Protein AF-A0A6J0X1Y3-F1 (afdb_monomer_lite)

Sequence (241 aa):
MKDQNKKVANLKHNQQLEKKKNAQLLEEVRRREDSMTDNSQHLQIEELMNALEKTRQELDATKARLAATQQSLAEKEAHLANLRIERRKQLEEILEMKQEALLAAISEKDANIALLELSASKKKKTQEEVMALKREKDRLVHQLKQQVYRPKKQPLTSNMPCTCDASYSPDITAKYHGSSYDAYMIQRSQTQNRMKLLADSYEEDHRHHHHHHHHHRSPGRSQHSNHRPSPDQDDEEGIWA

Secondary structure (DSSP, 8-state):
-HHHHHHHHHHHHHHHHHHHHHHHHHHHHHHHHHHHHHHHHHHHHHHHHHHHHHHHHHHHHHHHHHHHHHHHHHHHHHHHHHHHHHHHHHHHHHHHHHHHHHHHHHHHHHHHHHHHHHHSTT-HHHHHHHHHHHHHHHHHHHHHHHHHT--S----S-----TTSSS--SS----S---HHHHHHHHHHHHHHHHHHHHHHHHHHTTSSS-------------------------------

pLDDT: mean 76.81, std 22.81, range [30.72, 98.62]

Radius of gyration: 50.21 Å; chains: 1; bounding box: 99×71×154 Å

Foldseek 3Di:
DVVVVVVVVVVVVVVVVVVVVVVVVVVVVVVVVVVVVVVVVVVVVVVVVVVVVVVVVVVVVVVVVVVVVVVVVVVVVVVVVVVVVVVVVVVVVVLVVVLVVLVVLLVVLVVVLVCLCVPPPPDPVSVVVSVVSVVVSVVSVVVSCCSVPVPPPDPPPPPPPPVPDDDDDDDDPDDDDDDPVNVVVVVVVVVVVVVVVVVVVVVVVVVPPPDDDDDDDDDDDDDDDDDDDDDDDDDDDDDDD

Structure (mmCIF, N/CA/C/O backbone):
data_AF-A0A6J0X1Y3-F1
#
_entry.id   AF-A0A6J0X1Y3-F1
#
loop_
_atom_site.group_PDB
_atom_site.id
_atom_site.type_symbol
_atom_site.label_atom_id
_atom_site.label_alt_id
_atom_site.label_comp_id
_atom_site.label_asym_id
_atom_site.label_entity_id
_atom_site.label_seq_id
_atom_site.pdbx_PDB_ins_code
_atom_site.Cartn_x
_atom_site.Cartn_y
_atom_site.Cartn_z
_atom_site.occupancy
_atom_site.B_iso_or_equiv
_atom_site.auth_seq_id
_atom_site.auth_comp_id
_atom_site.auth_asym_id
_atom_site.auth_atom_id
_atom_site.pdbx_PDB_model_num
ATOM 1 N N . MET A 1 1 ? 62.840 12.692 -97.449 1.00 60.88 1 MET A N 1
ATOM 2 C CA . MET A 1 1 ? 61.435 12.220 -97.350 1.00 60.88 1 MET A CA 1
ATOM 3 C C . MET A 1 1 ? 61.265 10.967 -96.480 1.00 60.88 1 MET A C 1
ATOM 5 O O . MET A 1 1 ? 60.489 11.024 -95.536 1.00 60.88 1 MET A O 1
ATOM 9 N N . LYS A 1 2 ? 61.982 9.851 -96.719 1.00 63.38 2 LYS A N 1
ATOM 10 C CA . LYS A 1 2 ? 61.804 8.598 -95.940 1.00 63.38 2 LYS A CA 1
ATOM 11 C C . LYS A 1 2 ? 62.175 8.711 -94.445 1.00 63.38 2 LYS A C 1
ATOM 13 O O . LYS A 1 2 ? 61.446 8.177 -93.612 1.00 63.38 2 LYS A O 1
ATOM 18 N N . ASP A 1 3 ? 63.220 9.461 -94.092 1.00 67.69 3 ASP A N 1
ATOM 19 C CA . ASP A 1 3 ? 63.641 9.624 -92.683 1.00 67.69 3 ASP A CA 1
ATOM 20 C C . ASP A 1 3 ? 62.715 10.540 -91.871 1.00 67.69 3 ASP A C 1
ATOM 22 O O . ASP A 1 3 ? 62.485 10.325 -90.681 1.00 67.69 3 ASP A O 1
ATOM 26 N N . GLN A 1 4 ? 62.095 11.516 -92.534 1.00 71.94 4 GLN A N 1
ATOM 27 C CA . GLN A 1 4 ? 61.120 12.416 -91.923 1.00 71.94 4 GLN A CA 1
ATOM 28 C C . GLN A 1 4 ? 59.826 11.668 -91.557 1.00 71.94 4 GLN A C 1
ATOM 30 O O . GLN A 1 4 ? 59.287 11.871 -90.471 1.00 71.94 4 GLN A O 1
ATOM 35 N N . ASN A 1 5 ? 59.396 10.711 -92.390 1.00 74.69 5 ASN A N 1
ATOM 36 C CA . ASN A 1 5 ? 58.247 9.847 -92.097 1.00 74.69 5 ASN A CA 1
ATOM 37 C C . ASN A 1 5 ? 58.489 8.912 -90.902 1.00 74.69 5 ASN A C 1
ATOM 39 O O . ASN A 1 5 ? 57.591 8.741 -90.079 1.00 74.69 5 ASN A O 1
ATOM 43 N N . LYS A 1 6 ? 59.700 8.353 -90.753 1.00 80.94 6 LYS A N 1
ATOM 44 C CA . LYS A 1 6 ? 60.062 7.547 -89.571 1.00 80.94 6 LYS A CA 1
ATOM 45 C C . LYS A 1 6 ? 60.051 8.383 -88.288 1.00 80.94 6 LYS A C 1
ATOM 47 O O . LYS A 1 6 ? 59.537 7.931 -87.267 1.00 80.94 6 LYS A O 1
ATOM 52 N N . LYS A 1 7 ? 60.548 9.624 -88.344 1.00 81.62 7 LYS A N 1
ATOM 53 C CA . LYS A 1 7 ? 60.530 10.555 -87.202 1.00 81.62 7 LYS A CA 1
ATOM 54 C C . LYS A 1 7 ? 59.101 10.925 -86.788 1.00 81.62 7 LYS A C 1
ATOM 56 O O . LYS A 1 7 ? 58.788 10.903 -85.602 1.00 81.62 7 LYS A O 1
ATOM 61 N N . VAL A 1 8 ? 58.217 11.187 -87.752 1.00 82.31 8 VAL A N 1
ATOM 62 C CA . VAL A 1 8 ? 56.789 11.452 -87.495 1.00 82.31 8 VAL A CA 1
ATOM 63 C C . VAL A 1 8 ? 56.077 10.217 -86.927 1.00 82.31 8 VAL A C 1
ATOM 65 O O . VAL A 1 8 ? 55.276 10.352 -86.004 1.00 82.31 8 VAL A O 1
ATOM 68 N N . ALA A 1 9 ? 56.384 9.014 -87.422 1.00 83.19 9 ALA A N 1
ATOM 69 C CA . ALA A 1 9 ? 55.822 7.768 -86.897 1.00 83.19 9 ALA A CA 1
ATOM 70 C C . ALA A 1 9 ? 56.249 7.503 -85.441 1.00 83.19 9 ALA A C 1
ATOM 72 O O . ALA A 1 9 ? 55.398 7.217 -84.600 1.00 83.19 9 ALA A O 1
ATOM 73 N N . ASN A 1 10 ? 57.533 7.690 -85.119 1.00 84.25 10 ASN A N 1
ATOM 74 C CA . ASN A 1 10 ? 58.043 7.556 -83.751 1.00 84.25 10 ASN A CA 1
ATOM 75 C C . ASN A 1 10 ? 57.436 8.596 -82.798 1.00 84.25 10 ASN A C 1
ATOM 77 O O . ASN A 1 10 ? 57.080 8.256 -81.674 1.00 84.25 10 ASN A O 1
ATOM 81 N N . LEU A 1 11 ? 57.247 9.842 -83.247 1.00 87.62 11 LEU A N 1
ATOM 82 C CA . LEU A 1 11 ? 56.571 10.875 -82.455 1.00 87.62 11 LEU A CA 1
ATOM 83 C C . LEU A 1 11 ? 55.104 10.523 -82.177 1.00 87.62 11 LEU A C 1
ATOM 85 O O . LEU A 1 11 ? 54.649 10.678 -81.046 1.00 87.62 11 LEU A O 1
ATOM 89 N N . LYS A 1 12 ? 54.373 10.002 -83.171 1.00 88.00 12 LYS A N 1
ATOM 90 C CA . LYS A 1 12 ? 52.988 9.532 -82.988 1.00 88.00 12 LYS A CA 1
ATOM 91 C C . LYS A 1 12 ? 52.906 8.345 -82.029 1.00 88.00 12 LYS A C 1
ATOM 93 O O . LYS A 1 12 ? 52.016 8.317 -81.184 1.00 88.00 12 LYS A O 1
ATOM 98 N N . HIS A 1 13 ? 53.830 7.391 -82.135 1.00 87.62 13 HIS A N 1
ATOM 99 C CA . HIS A 1 13 ? 53.904 6.256 -81.218 1.00 87.62 13 HIS A CA 1
ATOM 100 C C . HIS A 1 13 ? 54.205 6.712 -79.785 1.00 87.62 13 HIS A C 1
ATOM 102 O O . HIS A 1 13 ? 53.499 6.323 -78.860 1.00 87.62 13 HIS A O 1
ATOM 108 N N . ASN A 1 14 ? 55.170 7.618 -79.604 1.00 89.94 14 ASN A N 1
ATOM 109 C CA . ASN A 1 14 ? 55.488 8.177 -78.292 1.00 89.94 14 ASN A CA 1
ATOM 110 C C . ASN A 1 14 ? 54.305 8.966 -77.703 1.00 89.94 14 ASN A C 1
ATOM 112 O O . ASN A 1 14 ? 53.957 8.786 -76.543 1.00 89.94 14 ASN A O 1
ATOM 116 N N . GLN A 1 15 ? 53.603 9.763 -78.517 1.00 91.06 15 GLN A N 1
ATOM 117 C CA . GLN A 1 15 ? 52.367 10.434 -78.094 1.00 91.06 15 GLN A CA 1
ATOM 118 C C . GLN A 1 15 ? 51.265 9.445 -77.696 1.00 91.06 15 GLN A C 1
ATOM 120 O O . GLN A 1 15 ? 50.520 9.713 -76.759 1.00 91.06 15 GLN A O 1
ATOM 125 N N . GLN A 1 16 ? 51.132 8.310 -78.387 1.00 89.75 16 GLN A N 1
ATOM 126 C CA . GLN A 1 16 ? 50.182 7.265 -77.995 1.00 89.75 16 GLN A CA 1
ATOM 127 C C . GLN A 1 16 ? 50.577 6.592 -76.677 1.00 89.75 16 GLN A C 1
ATOM 129 O O . GLN A 1 16 ? 49.696 6.315 -75.866 1.00 89.75 16 GLN A O 1
ATOM 134 N N . LEU A 1 17 ? 51.869 6.349 -76.446 1.00 91.31 17 LEU A N 1
ATOM 135 C CA . LEU A 1 17 ? 52.365 5.800 -75.182 1.00 91.31 17 LEU A CA 1
ATOM 136 C C . LEU A 1 17 ? 52.119 6.765 -74.018 1.00 91.31 17 LEU A C 1
ATOM 138 O O . LEU A 1 17 ? 51.591 6.347 -72.993 1.00 91.31 17 LEU A O 1
ATOM 142 N N . GLU A 1 18 ? 52.408 8.053 -74.197 1.00 90.88 18 GLU A N 1
ATOM 143 C CA . GLU A 1 18 ? 52.141 9.074 -73.176 1.00 90.88 18 GLU A CA 1
ATOM 144 C C . GLU A 1 18 ? 50.639 9.250 -72.915 1.00 90.88 18 GLU A C 1
ATOM 146 O O . GLU A 1 18 ? 50.212 9.324 -71.765 1.00 90.88 18 GLU A O 1
ATOM 151 N N . LYS A 1 19 ? 49.796 9.196 -73.955 1.00 92.94 19 LYS A N 1
ATOM 152 C CA . LYS A 1 19 ? 48.333 9.169 -73.781 1.00 92.94 19 LYS A CA 1
ATOM 153 C C . LYS A 1 19 ? 47.863 7.950 -72.986 1.00 92.94 19 LYS A C 1
ATOM 155 O O . LYS A 1 19 ? 46.989 8.095 -72.138 1.00 92.94 19 LYS A O 1
ATOM 160 N N . LYS A 1 20 ? 48.438 6.767 -73.228 1.00 93.44 20 LYS A N 1
ATOM 161 C CA . LYS A 1 20 ? 48.115 5.548 -72.467 1.00 93.44 20 LYS A CA 1
ATOM 162 C C . LYS A 1 20 ? 48.546 5.653 -71.005 1.00 93.44 20 LYS A C 1
ATOM 164 O O . LYS A 1 20 ? 47.760 5.290 -70.141 1.00 93.44 20 LYS A O 1
ATOM 169 N N . LYS A 1 21 ? 49.741 6.182 -70.724 1.00 93.69 21 LYS A N 1
ATOM 170 C CA . LYS A 1 21 ? 50.209 6.414 -69.347 1.00 93.69 21 LYS A CA 1
ATOM 171 C C . LYS A 1 21 ? 49.320 7.412 -68.605 1.00 93.69 21 LYS A C 1
ATOM 173 O O . LYS A 1 21 ? 48.929 7.146 -67.476 1.00 93.69 21 LYS A O 1
ATOM 178 N N . ASN A 1 22 ? 48.942 8.515 -69.254 1.00 91.00 22 ASN A N 1
ATOM 179 C CA . ASN A 1 22 ? 48.027 9.495 -68.663 1.00 91.00 22 ASN A CA 1
ATOM 180 C C . ASN A 1 22 ? 46.630 8.907 -68.414 1.00 91.00 22 ASN A C 1
ATOM 182 O O . ASN A 1 22 ? 46.039 9.174 -67.374 1.00 91.00 22 ASN A O 1
ATOM 186 N N . ALA A 1 23 ? 46.121 8.073 -69.327 1.00 92.88 23 ALA A N 1
ATOM 187 C CA . ALA A 1 23 ? 44.859 7.365 -69.121 1.00 92.88 23 ALA A CA 1
ATOM 188 C C . ALA A 1 23 ? 44.938 6.376 -67.944 1.00 92.88 23 ALA A C 1
ATOM 190 O O . ALA A 1 23 ? 44.030 6.337 -67.122 1.00 92.88 23 ALA A O 1
ATOM 191 N N . GLN A 1 24 ? 46.039 5.626 -67.824 1.00 91.75 24 GLN A N 1
AT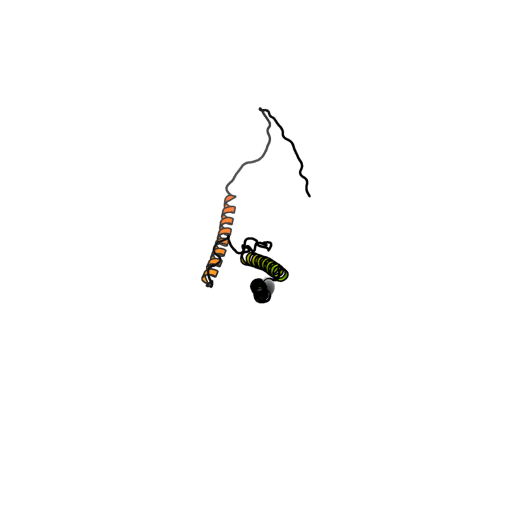OM 192 C CA . GLN A 1 24 ? 46.272 4.718 -66.695 1.00 91.75 24 GLN A CA 1
ATOM 193 C C . GLN A 1 24 ? 46.355 5.464 -65.362 1.00 91.75 24 GLN A C 1
ATOM 195 O O . GLN A 1 24 ? 45.776 5.011 -64.382 1.00 91.75 24 GLN A O 1
ATOM 200 N N . LEU A 1 25 ? 47.026 6.618 -65.321 1.00 93.00 25 LEU A N 1
ATOM 201 C CA . LEU A 1 25 ? 47.109 7.433 -64.111 1.00 93.00 25 LEU A CA 1
ATOM 202 C C . LEU A 1 25 ? 45.731 7.958 -63.682 1.00 93.00 25 LEU A C 1
ATOM 204 O O . LEU A 1 25 ? 45.424 7.941 -62.495 1.00 93.00 25 LEU A O 1
ATOM 208 N N . LEU A 1 26 ? 44.896 8.388 -64.634 1.00 90.94 26 LEU A N 1
ATOM 209 C CA . LEU A 1 26 ? 43.530 8.838 -64.352 1.00 90.94 26 LEU A CA 1
ATOM 210 C C . LEU A 1 26 ? 42.667 7.699 -63.783 1.00 90.94 26 LEU A C 1
ATOM 212 O O . LEU A 1 26 ? 41.953 7.903 -62.805 1.00 90.94 26 LEU A O 1
ATOM 216 N N . GLU A 1 27 ? 42.770 6.497 -64.358 1.00 91.94 27 GLU A N 1
ATOM 217 C CA . GLU A 1 27 ? 42.070 5.301 -63.872 1.00 91.94 27 GLU A CA 1
ATOM 218 C C . GLU A 1 27 ? 42.543 4.909 -62.458 1.00 91.94 27 GLU A C 1
ATOM 220 O O . GLU A 1 27 ? 41.736 4.574 -61.595 1.00 91.94 27 GLU A O 1
ATOM 225 N N . GLU A 1 28 ? 43.850 5.005 -62.188 1.00 91.81 28 GLU A N 1
ATOM 226 C CA . GLU A 1 28 ? 44.445 4.732 -60.874 1.00 91.81 28 GLU A CA 1
ATOM 227 C C . GLU A 1 28 ? 43.973 5.740 -59.812 1.00 91.81 28 GLU A C 1
ATOM 229 O O . GLU A 1 28 ? 43.675 5.343 -58.684 1.00 91.81 28 GLU A O 1
ATOM 234 N N . VAL A 1 29 ? 43.879 7.030 -60.162 1.00 91.06 29 VAL A N 1
ATOM 235 C CA . VAL A 1 29 ? 43.332 8.078 -59.283 1.00 91.06 29 VAL A CA 1
ATOM 236 C C . VAL A 1 29 ? 41.861 7.805 -58.990 1.00 91.06 29 VAL A C 1
ATOM 238 O O . VAL A 1 29 ? 41.494 7.752 -57.818 1.00 91.06 29 VAL A O 1
ATOM 241 N N . ARG A 1 30 ? 41.051 7.520 -60.017 1.00 90.69 30 ARG A N 1
ATOM 242 C CA . ARG A 1 30 ? 39.625 7.217 -59.837 1.00 90.69 30 ARG A CA 1
ATOM 243 C C . ARG A 1 30 ? 39.413 5.988 -58.955 1.00 90.69 30 ARG A C 1
ATOM 245 O O . ARG A 1 30 ? 38.621 6.025 -58.025 1.00 90.69 30 ARG A O 1
ATOM 252 N N . ARG A 1 31 ? 40.194 4.924 -59.170 1.00 91.31 31 ARG A N 1
ATOM 253 C CA . ARG A 1 31 ? 40.140 3.709 -58.343 1.00 91.31 31 ARG A CA 1
ATOM 254 C C . ARG A 1 31 ? 40.500 3.983 -56.880 1.00 91.31 31 ARG A C 1
ATOM 256 O O . ARG A 1 31 ? 39.917 3.380 -55.982 1.00 91.31 31 ARG A O 1
ATOM 263 N N . ARG A 1 32 ? 41.472 4.866 -56.625 1.00 89.38 32 ARG A N 1
ATOM 264 C CA . ARG A 1 32 ? 41.833 5.280 -55.259 1.00 89.38 32 ARG A CA 1
ATOM 265 C C . ARG A 1 32 ? 40.730 6.114 -54.617 1.00 89.38 32 ARG A C 1
ATOM 267 O O . ARG A 1 32 ? 40.430 5.884 -53.453 1.00 89.38 32 ARG A O 1
ATOM 274 N N . GLU A 1 33 ? 40.129 7.042 -55.355 1.00 88.12 33 GLU A N 1
ATOM 275 C CA . GLU A 1 33 ? 38.993 7.843 -54.883 1.00 88.12 33 GLU A CA 1
ATOM 276 C C . GLU A 1 33 ? 37.778 6.961 -54.554 1.00 88.12 33 GLU A C 1
ATOM 278 O O . GLU A 1 33 ? 37.206 7.095 -53.469 1.00 88.12 33 GLU A O 1
ATOM 283 N N . ASP A 1 34 ? 37.452 5.998 -55.421 1.00 87.94 34 ASP A N 1
ATOM 284 C CA . ASP A 1 34 ? 36.381 5.019 -55.203 1.00 87.94 34 ASP A CA 1
ATOM 285 C C . ASP A 1 34 ? 36.657 4.178 -53.939 1.00 87.94 34 ASP A C 1
ATOM 287 O O . ASP A 1 34 ? 35.798 4.063 -53.067 1.00 87.94 34 ASP A O 1
ATOM 291 N N . SER A 1 35 ? 37.885 3.670 -53.771 1.00 88.50 35 SER A N 1
ATOM 292 C CA . SER A 1 35 ? 38.284 2.892 -52.586 1.00 88.50 35 SER A CA 1
ATOM 293 C C . SER A 1 35 ? 38.271 3.708 -51.289 1.00 88.50 35 SER A C 1
ATOM 295 O O . SER A 1 35 ? 37.915 3.177 -50.238 1.00 88.50 35 SER A O 1
ATOM 297 N N . MET A 1 36 ? 38.666 4.982 -51.336 1.00 84.19 36 MET A N 1
ATOM 298 C CA . MET A 1 36 ? 38.629 5.875 -50.173 1.00 84.19 36 MET A CA 1
ATOM 299 C C . MET A 1 36 ? 37.192 6.209 -49.767 1.00 84.19 36 MET A C 1
ATOM 301 O O . MET A 1 36 ? 36.888 6.283 -48.575 1.00 84.19 36 MET A O 1
ATOM 305 N N . T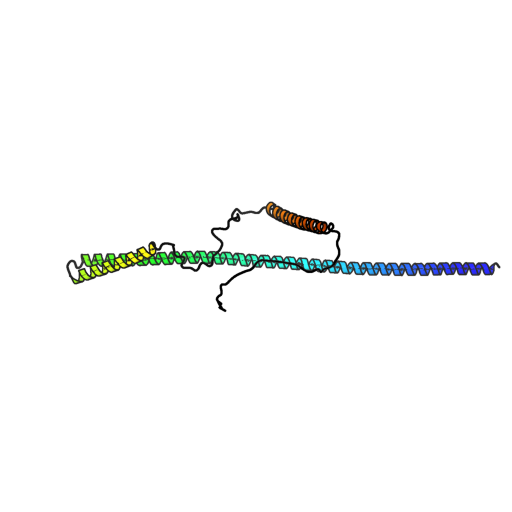HR A 1 37 ? 36.307 6.383 -50.749 1.00 88.50 37 THR A N 1
ATOM 306 C CA . THR A 1 37 ? 34.883 6.644 -50.518 1.00 88.50 37 THR A CA 1
ATOM 307 C C . THR A 1 37 ? 34.195 5.419 -49.916 1.00 88.50 37 THR A C 1
ATOM 309 O O . THR A 1 37 ? 33.483 5.561 -48.925 1.00 88.50 37 THR A O 1
ATOM 312 N N . ASP A 1 38 ? 34.468 4.224 -50.444 1.00 91.44 38 ASP A N 1
ATOM 313 C CA . ASP A 1 38 ? 33.937 2.953 -49.934 1.00 91.44 38 ASP A CA 1
ATOM 314 C C . ASP A 1 38 ? 34.401 2.680 -48.490 1.00 91.44 38 ASP A C 1
ATOM 316 O O . ASP A 1 38 ? 33.595 2.376 -47.612 1.00 91.44 38 ASP A O 1
ATOM 320 N N . ASN A 1 39 ? 35.685 2.918 -48.190 1.00 91.94 39 ASN A N 1
ATOM 321 C CA . ASN A 1 39 ? 36.216 2.784 -46.830 1.00 91.94 39 ASN A CA 1
ATOM 322 C C . ASN A 1 39 ? 35.575 3.782 -45.840 1.00 91.94 39 ASN A C 1
ATOM 324 O O . ASN A 1 39 ? 35.283 3.428 -44.701 1.00 91.94 39 ASN A O 1
ATOM 328 N N . SER A 1 40 ? 35.316 5.022 -46.274 1.00 93.50 40 SER A N 1
ATOM 329 C CA . SER A 1 40 ? 34.612 6.031 -45.464 1.00 93.50 40 SER A CA 1
ATOM 330 C C . SER A 1 40 ? 33.156 5.634 -45.187 1.00 93.50 40 SER A C 1
ATOM 332 O O . SER A 1 40 ? 32.682 5.737 -44.055 1.00 93.50 40 SER A O 1
ATOM 334 N N . GLN A 1 41 ? 32.455 5.118 -46.201 1.00 94.12 41 GLN A N 1
ATOM 335 C CA . GLN A 1 41 ? 31.088 4.610 -46.052 1.00 94.12 41 GLN A CA 1
ATOM 336 C C . GLN A 1 41 ? 31.034 3.405 -45.109 1.00 94.12 41 GLN A C 1
ATOM 338 O O . GLN A 1 41 ? 30.138 3.329 -44.269 1.00 94.12 41 GLN A O 1
ATOM 343 N N . HIS A 1 42 ? 32.006 2.495 -45.203 1.00 94.81 42 HIS A N 1
ATOM 344 C CA . HIS A 1 42 ? 32.097 1.340 -44.316 1.00 94.81 42 HIS A CA 1
ATOM 345 C C . HIS A 1 42 ? 32.239 1.757 -42.846 1.00 94.81 42 HIS A C 1
ATOM 347 O O . HIS A 1 42 ? 31.470 1.291 -42.005 1.00 94.81 42 HIS A O 1
ATOM 353 N N . LEU A 1 43 ? 33.142 2.702 -42.556 1.00 95.81 43 LEU A N 1
ATOM 354 C CA . LEU A 1 43 ? 33.317 3.260 -41.210 1.00 95.81 43 LEU A CA 1
ATOM 355 C C . LEU A 1 43 ? 32.034 3.928 -40.696 1.00 95.81 43 LEU A C 1
ATOM 357 O O . LEU A 1 43 ? 31.632 3.700 -39.558 1.00 95.81 43 LEU A O 1
ATOM 361 N N . GLN A 1 44 ? 31.348 4.703 -41.541 1.00 96.31 44 GLN A N 1
ATOM 362 C CA . GLN A 1 44 ? 30.100 5.365 -41.156 1.00 96.31 44 GLN A CA 1
ATOM 363 C C . GLN A 1 44 ? 28.980 4.361 -40.830 1.00 96.31 44 GLN A C 1
ATOM 365 O O . GLN A 1 44 ? 28.215 4.563 -39.884 1.00 96.31 44 GLN A O 1
ATOM 370 N N . ILE A 1 45 ? 28.882 3.262 -41.584 1.00 96.31 45 ILE A N 1
ATOM 371 C CA . ILE A 1 45 ? 27.928 2.178 -41.307 1.00 96.31 45 ILE A CA 1
ATOM 372 C C . ILE A 1 45 ? 28.275 1.483 -39.987 1.00 96.31 45 ILE A C 1
ATOM 374 O O . ILE A 1 45 ? 27.379 1.236 -39.179 1.00 96.31 45 ILE A O 1
ATOM 378 N N . GLU A 1 46 ? 29.554 1.199 -39.740 1.00 96.69 46 GLU A N 1
ATOM 379 C CA . GLU A 1 46 ? 30.012 0.568 -38.500 1.00 96.69 46 GLU A CA 1
ATOM 380 C C . GLU A 1 46 ? 29.707 1.439 -37.269 1.00 96.69 46 GLU A C 1
ATOM 382 O O . GLU A 1 46 ? 29.186 0.946 -36.265 1.00 96.69 46 GLU A O 1
ATOM 387 N N . GLU A 1 47 ? 29.943 2.751 -37.349 1.00 97.06 47 GLU A N 1
ATOM 388 C CA . GLU A 1 47 ? 29.581 3.703 -36.292 1.00 97.06 47 GLU A CA 1
ATOM 389 C C . GLU A 1 47 ? 28.072 3.720 -36.018 1.00 97.06 47 GLU A C 1
ATOM 391 O O . GLU A 1 47 ? 27.655 3.674 -34.855 1.00 97.06 47 GLU A O 1
ATOM 396 N N . LEU A 1 48 ? 27.244 3.732 -37.069 1.00 97.75 48 LEU A N 1
ATOM 397 C CA . LEU A 1 48 ? 25.785 3.685 -36.939 1.00 97.75 48 LEU A CA 1
ATOM 398 C C . LEU A 1 48 ? 25.303 2.363 -36.333 1.00 97.75 48 LEU A C 1
ATOM 400 O O . LEU A 1 48 ? 24.426 2.375 -35.466 1.00 97.75 48 LEU A O 1
ATOM 404 N N . MET A 1 49 ? 25.885 1.232 -36.736 1.00 97.56 49 MET A N 1
ATOM 405 C CA . MET A 1 49 ? 25.588 -0.075 -36.144 1.00 97.56 49 MET A CA 1
ATOM 406 C C . MET A 1 49 ? 25.946 -0.105 -34.654 1.00 97.56 49 MET A C 1
ATOM 408 O O . MET A 1 49 ? 25.141 -0.551 -33.835 1.00 97.56 49 MET A O 1
ATOM 412 N N . ASN A 1 50 ? 27.110 0.431 -34.286 1.00 98.00 50 ASN A N 1
ATOM 413 C CA . ASN A 1 50 ? 27.545 0.530 -32.894 1.00 98.00 50 ASN A CA 1
ATOM 414 C C . ASN A 1 50 ? 26.640 1.453 -32.064 1.00 98.00 50 ASN A C 1
ATOM 416 O O . ASN A 1 50 ? 26.326 1.140 -30.914 1.00 98.00 50 ASN A O 1
ATOM 420 N N . ALA A 1 51 ? 26.205 2.584 -32.625 1.00 98.06 51 ALA A N 1
ATOM 421 C CA . ALA A 1 51 ? 25.257 3.483 -31.970 1.00 98.06 51 ALA A CA 1
ATOM 422 C C . ALA A 1 51 ? 23.897 2.801 -31.748 1.00 98.06 51 ALA A C 1
ATOM 424 O O . ALA A 1 51 ? 23.353 2.867 -30.646 1.00 98.06 51 ALA A O 1
ATOM 425 N N . LEU A 1 52 ? 23.388 2.085 -32.755 1.00 98.19 52 LEU A N 1
ATOM 426 C CA . LEU A 1 52 ? 22.136 1.336 -32.662 1.00 98.19 52 LEU A CA 1
ATOM 427 C C . LEU A 1 52 ? 22.197 0.250 -31.579 1.00 98.19 52 LEU A C 1
ATOM 429 O O . LEU A 1 52 ? 21.264 0.121 -30.783 1.00 98.19 52 LEU A O 1
ATOM 433 N N . GLU A 1 53 ? 23.295 -0.505 -31.518 1.00 98.38 53 GLU A N 1
ATOM 434 C CA . GLU A 1 53 ? 23.480 -1.548 -30.506 1.00 98.38 53 GLU A CA 1
ATOM 435 C C . GLU A 1 53 ? 23.560 -0.953 -29.091 1.00 98.38 53 GLU A C 1
ATOM 437 O O . GLU A 1 53 ? 22.927 -1.467 -28.167 1.00 98.38 53 GLU A O 1
ATOM 442 N N . LYS A 1 54 ? 24.233 0.192 -28.918 1.00 98.25 54 LYS A N 1
ATOM 443 C CA . LYS A 1 54 ? 24.231 0.929 -27.641 1.00 98.25 54 LYS A CA 1
ATOM 444 C C . LYS A 1 54 ? 22.824 1.366 -27.236 1.00 98.25 54 LYS A C 1
ATOM 446 O O . LYS A 1 54 ? 22.407 1.103 -26.110 1.00 98.25 54 LYS A O 1
ATOM 451 N N . THR A 1 55 ? 22.057 1.962 -28.150 1.00 98.25 55 THR A N 1
ATOM 452 C CA . THR A 1 55 ? 20.667 2.363 -27.874 1.00 98.25 55 THR A CA 1
ATOM 453 C C . THR A 1 55 ? 19.791 1.164 -27.509 1.00 98.25 55 THR A C 1
ATOM 455 O O . THR A 1 55 ? 18.948 1.259 -26.615 1.00 98.25 55 THR A O 1
ATOM 458 N N . ARG A 1 56 ? 19.997 0.009 -28.150 1.00 98.44 56 ARG A N 1
ATOM 459 C CA . ARG A 1 56 ? 19.292 -1.230 -27.804 1.00 98.44 56 ARG A CA 1
ATOM 460 C C . ARG A 1 56 ? 19.610 -1.685 -26.377 1.00 98.44 56 ARG A C 1
ATOM 462 O O . ARG A 1 56 ? 18.688 -2.002 -25.627 1.00 98.44 56 ARG A O 1
ATOM 469 N N . GLN A 1 57 ? 20.882 -1.676 -25.984 1.00 98.62 57 GLN A N 1
ATOM 470 C CA . GLN A 1 57 ? 21.304 -2.047 -24.629 1.00 98.62 57 GLN A CA 1
ATOM 471 C C . GLN A 1 57 ? 20.754 -1.083 -23.571 1.00 98.62 57 GLN A C 1
ATOM 473 O O . GLN A 1 57 ? 20.272 -1.516 -22.524 1.00 98.62 57 GLN A O 1
ATOM 478 N N . GLU A 1 58 ? 20.756 0.221 -23.849 1.00 98.38 58 GLU A N 1
ATOM 479 C CA . GLU A 1 58 ? 20.144 1.229 -22.976 1.00 98.38 58 GLU A CA 1
ATOM 480 C C . GLU A 1 58 ? 18.630 1.023 -22.839 1.00 98.38 58 GLU A C 1
ATOM 482 O O . GLU A 1 58 ? 18.080 1.116 -21.735 1.00 98.38 58 GLU A O 1
ATOM 487 N N . LEU A 1 59 ? 17.948 0.686 -23.935 1.00 98.50 59 LEU A N 1
ATOM 488 C CA . LEU A 1 59 ? 16.529 0.346 -23.920 1.00 98.50 59 LEU A CA 1
ATOM 489 C C . LEU A 1 59 ? 16.260 -0.896 -23.056 1.00 98.50 59 LEU A C 1
ATOM 491 O O . LEU A 1 59 ? 15.328 -0.903 -22.255 1.00 98.50 59 LEU A O 1
ATOM 495 N N . ASP A 1 60 ? 17.074 -1.938 -23.158 1.00 98.50 60 ASP A N 1
ATOM 496 C CA . ASP A 1 60 ? 16.881 -3.135 -22.336 1.00 98.50 60 ASP A CA 1
ATOM 497 C C . ASP A 1 60 ? 17.212 -2.872 -20.855 1.00 98.50 60 ASP A C 1
ATOM 499 O O . ASP A 1 60 ? 16.476 -3.308 -19.965 1.00 98.50 60 ASP A O 1
ATOM 503 N N . ALA A 1 61 ? 18.220 -2.044 -20.567 1.00 98.44 61 ALA A N 1
ATOM 504 C CA . ALA A 1 61 ? 18.515 -1.587 -19.209 1.00 98.44 61 ALA A CA 1
ATOM 505 C C . ALA A 1 61 ? 17.378 -0.733 -18.614 1.00 98.44 61 ALA A C 1
ATOM 507 O O . ALA A 1 61 ? 17.056 -0.858 -17.428 1.00 98.44 61 ALA A O 1
ATOM 508 N N . THR A 1 62 ? 16.745 0.133 -19.413 1.00 98.56 62 THR A N 1
ATOM 509 C CA . THR A 1 62 ? 15.583 0.922 -18.966 1.00 98.56 62 THR A CA 1
ATOM 510 C C . THR A 1 62 ? 14.360 0.044 -18.727 1.00 98.56 62 THR A C 1
ATOM 512 O O . THR A 1 62 ? 13.703 0.223 -17.701 1.00 98.56 62 THR A O 1
ATOM 515 N N . LYS A 1 63 ? 14.093 -0.952 -19.582 1.00 98.50 63 LYS A N 1
ATOM 516 C CA . LYS A 1 63 ? 13.032 -1.948 -19.348 1.00 98.50 63 LYS A CA 1
ATOM 517 C C . LYS A 1 63 ? 13.252 -2.717 -18.048 1.00 98.50 63 LYS A C 1
ATOM 519 O O . LYS A 1 63 ? 12.312 -2.864 -17.273 1.00 98.50 63 LYS A O 1
ATOM 524 N N . ALA A 1 64 ? 14.480 -3.164 -17.781 1.00 98.50 64 ALA A N 1
ATOM 525 C CA . ALA A 1 64 ? 14.803 -3.876 -16.546 1.00 98.50 64 ALA A CA 1
ATOM 526 C C . ALA A 1 64 ? 14.581 -2.996 -15.304 1.00 98.50 64 ALA A C 1
ATOM 528 O O . ALA A 1 64 ? 13.959 -3.432 -14.335 1.00 98.50 64 ALA A O 1
ATOM 529 N N . ARG A 1 65 ? 15.018 -1.728 -15.349 1.00 98.50 65 ARG A N 1
ATOM 530 C CA . ARG A 1 65 ? 14.750 -0.762 -14.270 1.00 98.50 65 ARG A CA 1
ATOM 531 C C . ARG A 1 65 ? 13.256 -0.507 -14.083 1.00 98.50 65 ARG A C 1
ATOM 533 O O . ARG A 1 65 ? 12.805 -0.463 -12.945 1.00 98.50 65 ARG A O 1
ATOM 540 N N . LEU A 1 66 ? 12.498 -0.365 -15.169 1.00 98.50 66 LEU A N 1
ATOM 541 C CA . LEU A 1 66 ? 11.049 -0.171 -15.113 1.00 98.50 66 LEU A CA 1
ATOM 542 C C . LEU A 1 66 ? 10.339 -1.380 -14.492 1.00 98.50 66 LEU A C 1
ATOM 544 O O . LEU A 1 66 ? 9.482 -1.207 -13.633 1.00 98.50 66 LEU A O 1
ATOM 548 N N . ALA A 1 67 ? 10.717 -2.598 -14.878 1.00 98.25 67 ALA A N 1
ATOM 549 C CA . ALA A 1 67 ? 10.156 -3.809 -14.287 1.00 98.25 67 ALA A CA 1
ATOM 550 C C . ALA A 1 67 ? 10.436 -3.874 -12.774 1.00 98.25 67 ALA A C 1
ATOM 552 O O . ALA A 1 67 ? 9.533 -4.149 -11.985 1.00 98.25 67 ALA A O 1
ATOM 553 N N . ALA A 1 68 ? 11.661 -3.539 -12.354 1.00 98.38 68 ALA A N 1
ATOM 554 C CA . ALA A 1 68 ? 12.026 -3.500 -10.940 1.00 98.38 68 ALA A CA 1
ATOM 555 C C . ALA A 1 68 ? 11.231 -2.441 -10.151 1.00 98.38 68 ALA A C 1
ATOM 557 O O . ALA A 1 68 ? 10.786 -2.703 -9.031 1.00 98.38 68 ALA A O 1
ATOM 558 N N . THR A 1 69 ? 11.008 -1.249 -10.718 1.00 98.38 69 THR A N 1
ATOM 559 C CA . THR A 1 69 ? 10.206 -0.212 -10.046 1.00 98.38 69 THR A CA 1
ATOM 560 C C . THR A 1 69 ? 8.724 -0.572 -9.993 1.00 98.38 69 THR A C 1
ATOM 562 O O . THR A 1 69 ? 8.087 -0.322 -8.970 1.00 98.38 69 THR A O 1
ATOM 565 N N . GLN A 1 70 ? 8.182 -1.204 -11.037 1.00 98.50 70 GLN A N 1
ATOM 566 C CA . GLN A 1 70 ? 6.811 -1.725 -11.049 1.00 98.50 70 GLN A CA 1
ATOM 567 C C . GLN A 1 70 ? 6.606 -2.812 -9.992 1.00 98.50 70 GLN A C 1
ATOM 569 O O . GLN A 1 70 ? 5.612 -2.777 -9.268 1.00 98.50 70 GLN A O 1
ATOM 574 N N . GLN A 1 71 ? 7.562 -3.731 -9.844 1.00 98.31 71 GLN A N 1
ATOM 575 C CA . GLN A 1 71 ? 7.517 -4.743 -8.791 1.00 98.31 71 GLN A CA 1
ATOM 576 C C . GLN A 1 71 ? 7.531 -4.099 -7.396 1.00 98.31 71 GLN A C 1
ATOM 578 O O . GLN A 1 71 ? 6.679 -4.410 -6.566 1.00 98.31 71 GLN A O 1
ATOM 583 N N . SER A 1 72 ? 8.439 -3.148 -7.153 1.00 98.44 72 SER A N 1
ATOM 584 C CA . SER A 1 72 ? 8.506 -2.443 -5.865 1.00 98.44 72 SER A CA 1
ATOM 585 C C . SER A 1 72 ? 7.222 -1.665 -5.554 1.00 98.44 72 SER A C 1
ATOM 587 O O . SER A 1 72 ? 6.807 -1.580 -4.396 1.00 98.44 72 SER A O 1
ATOM 589 N N . LEU A 1 73 ? 6.572 -1.100 -6.575 1.00 98.31 73 LEU A N 1
ATOM 590 C CA . LEU A 1 73 ? 5.278 -0.442 -6.417 1.00 98.31 73 LEU A CA 1
ATOM 591 C C . LEU A 1 73 ? 4.191 -1.445 -6.011 1.00 98.31 73 LEU A C 1
ATOM 593 O O . LEU A 1 73 ? 3.503 -1.204 -5.022 1.00 98.31 73 LEU A O 1
ATOM 597 N N . ALA A 1 74 ? 4.088 -2.582 -6.704 1.00 97.38 74 ALA A N 1
ATOM 598 C CA . ALA A 1 74 ? 3.110 -3.624 -6.388 1.00 97.38 74 ALA A CA 1
ATOM 599 C C . ALA A 1 74 ? 3.287 -4.178 -4.960 1.00 97.38 74 ALA A C 1
ATOM 601 O O . ALA A 1 74 ? 2.313 -4.365 -4.230 1.00 97.38 74 ALA A O 1
ATOM 602 N N . GLU A 1 75 ? 4.531 -4.377 -4.517 1.00 98.12 75 GLU A N 1
ATOM 603 C CA . GLU A 1 75 ? 4.845 -4.784 -3.140 1.00 98.12 75 GLU A CA 1
ATOM 604 C C . GLU A 1 75 ? 4.371 -3.742 -2.112 1.00 98.12 75 GLU A C 1
ATOM 606 O O . GLU A 1 75 ? 3.779 -4.093 -1.086 1.00 98.12 75 GLU A O 1
ATOM 611 N N . LYS A 1 76 ? 4.567 -2.447 -2.396 1.00 98.31 76 LYS A N 1
ATOM 612 C CA . LYS A 1 76 ? 4.083 -1.354 -1.536 1.00 98.31 76 LYS A CA 1
ATOM 613 C C . LYS A 1 76 ? 2.558 -1.273 -1.505 1.00 98.31 76 LYS A C 1
ATOM 615 O O . LYS A 1 76 ? 1.990 -1.048 -0.436 1.00 98.31 76 LYS A O 1
ATOM 620 N N . GLU A 1 77 ? 1.889 -1.474 -2.635 1.00 97.25 77 GLU A N 1
ATOM 621 C CA . GLU A 1 77 ? 0.423 -1.510 -2.711 1.00 97.25 77 GLU A CA 1
ATOM 622 C C . GLU A 1 77 ? -0.153 -2.672 -1.898 1.00 97.25 77 GLU A C 1
ATOM 624 O O . GLU A 1 77 ? -1.072 -2.471 -1.097 1.00 97.25 77 GLU A O 1
ATOM 629 N N . ALA A 1 78 ? 0.437 -3.864 -2.022 1.00 97.50 78 ALA A N 1
ATOM 630 C CA . ALA A 1 78 ? 0.073 -5.024 -1.215 1.00 97.50 78 ALA A CA 1
ATOM 631 C C . ALA A 1 78 ? 0.294 -4.763 0.285 1.00 97.50 78 ALA A C 1
ATOM 633 O O . ALA A 1 78 ? -0.570 -5.071 1.111 1.00 97.50 78 ALA A O 1
ATOM 634 N N . HIS A 1 79 ? 1.411 -4.127 0.652 1.00 98.50 79 HIS A N 1
ATOM 635 C CA . HIS A 1 79 ? 1.685 -3.759 2.040 1.00 98.50 79 HIS A CA 1
ATOM 636 C C . HIS A 1 79 ? 0.651 -2.765 2.595 1.00 98.50 79 HIS A C 1
ATOM 638 O O . HIS A 1 79 ? 0.125 -2.963 3.692 1.00 98.50 79 HIS A O 1
ATOM 644 N N . LEU A 1 80 ? 0.288 -1.733 1.827 1.00 97.56 80 LEU A N 1
ATOM 645 C CA . LEU A 1 80 ? -0.757 -0.780 2.214 1.00 97.56 80 LEU A CA 1
ATOM 646 C C . LEU A 1 80 ? -2.131 -1.447 2.351 1.00 97.56 80 LEU A C 1
ATOM 648 O O . LEU A 1 80 ? -2.883 -1.114 3.272 1.00 97.56 80 LEU A O 1
ATOM 652 N N . ALA A 1 81 ? -2.472 -2.390 1.471 1.00 94.75 81 ALA A N 1
ATOM 653 C CA . ALA A 1 81 ? -3.704 -3.167 1.582 1.00 94.75 81 ALA A CA 1
ATOM 654 C C . ALA A 1 81 ? -3.737 -3.991 2.882 1.00 94.75 81 ALA A C 1
ATOM 656 O O . ALA A 1 81 ? -4.741 -3.959 3.599 1.00 94.75 81 ALA A O 1
ATOM 657 N N . ASN A 1 82 ? -2.625 -4.640 3.237 1.00 95.00 82 ASN A N 1
ATOM 658 C CA . ASN A 1 82 ? -2.493 -5.385 4.492 1.00 95.00 82 ASN A CA 1
ATOM 659 C C . ASN A 1 82 ? -2.632 -4.474 5.719 1.00 95.00 82 ASN A C 1
ATOM 661 O O . ASN A 1 82 ? -3.419 -4.781 6.612 1.00 95.00 82 ASN A O 1
ATOM 665 N N . LEU A 1 83 ? -1.963 -3.315 5.739 1.00 97.81 83 LEU A N 1
ATOM 666 C CA . LEU A 1 83 ? -2.100 -2.339 6.830 1.00 97.81 83 LEU A CA 1
ATOM 667 C C . LEU A 1 83 ? -3.542 -1.837 6.990 1.00 97.81 83 LEU A C 1
ATOM 669 O O . LEU A 1 83 ? -4.011 -1.630 8.109 1.00 97.81 83 LEU A O 1
ATOM 673 N N . ARG A 1 84 ? -4.277 -1.661 5.886 1.00 96.19 84 ARG A N 1
ATOM 674 C CA . ARG A 1 84 ? -5.703 -1.293 5.929 1.00 96.19 84 ARG A CA 1
ATOM 675 C C . ARG A 1 84 ? -6.562 -2.399 6.537 1.00 96.19 84 ARG A C 1
ATOM 677 O O . ARG A 1 84 ? -7.480 -2.090 7.293 1.00 96.19 84 ARG A O 1
ATOM 684 N N . ILE A 1 85 ? -6.291 -3.662 6.208 1.00 95.19 85 ILE A N 1
ATOM 685 C CA . ILE A 1 85 ? -6.992 -4.811 6.799 1.00 95.19 85 ILE A CA 1
ATOM 686 C C . ILE A 1 85 ? -6.699 -4.886 8.295 1.00 95.19 85 ILE A C 1
ATOM 688 O O . ILE A 1 85 ? -7.636 -4.968 9.086 1.00 95.19 85 ILE A O 1
ATOM 692 N N . GLU A 1 86 ? -5.429 -4.797 8.678 1.00 97.44 86 GLU A N 1
ATOM 693 C CA . GLU A 1 86 ? -5.012 -4.906 10.073 1.00 97.44 86 GLU A CA 1
ATOM 694 C C . GLU A 1 86 ? -5.603 -3.784 10.927 1.00 97.44 86 GLU A C 1
ATOM 696 O O . GLU A 1 86 ? -6.181 -4.032 11.980 1.00 97.44 86 GLU A O 1
ATOM 701 N N . ARG A 1 87 ? -5.598 -2.549 10.412 1.00 96.69 87 ARG A N 1
ATOM 702 C CA . ARG A 1 87 ? -6.244 -1.419 11.085 1.00 96.69 87 ARG A CA 1
ATOM 703 C C . ARG A 1 87 ? -7.744 -1.639 11.298 1.00 96.69 87 ARG A C 1
ATOM 705 O O . ARG A 1 87 ? -8.272 -1.201 12.314 1.00 96.69 87 ARG A O 1
ATOM 712 N N . ARG A 1 88 ? -8.446 -2.289 10.361 1.00 95.50 88 ARG A N 1
ATOM 713 C CA . ARG A 1 88 ? -9.869 -2.631 10.547 1.00 95.50 88 ARG A CA 1
ATOM 714 C C . ARG A 1 88 ? -10.055 -3.670 11.647 1.00 95.50 88 ARG A C 1
ATOM 716 O O . ARG A 1 88 ? -10.884 -3.441 12.518 1.00 95.50 88 ARG A O 1
ATOM 723 N N . LYS A 1 89 ? -9.245 -4.733 11.653 1.00 96.94 89 LYS A N 1
ATOM 724 C CA . LYS A 1 89 ? -9.285 -5.763 12.703 1.00 96.94 89 LYS A CA 1
ATOM 725 C C . LYS A 1 89 ? -9.024 -5.177 14.089 1.00 96.94 89 LYS A C 1
ATOM 727 O O . LYS A 1 89 ? -9.788 -5.428 15.006 1.00 96.94 89 LYS A O 1
ATOM 732 N N . GLN A 1 90 ? -8.015 -4.318 14.219 1.00 97.69 90 GLN A N 1
ATOM 733 C CA . GLN A 1 90 ? -7.715 -3.636 15.482 1.00 97.69 90 GLN A CA 1
ATOM 734 C C . GLN A 1 90 ? -8.881 -2.766 15.967 1.00 97.69 90 GLN A C 1
ATOM 736 O O . GLN A 1 90 ? -9.166 -2.710 17.159 1.00 97.69 90 GLN A O 1
ATOM 741 N N . LEU A 1 91 ? -9.576 -2.074 15.056 1.00 96.06 91 LEU A N 1
ATOM 742 C CA . LEU A 1 91 ? -10.766 -1.301 15.417 1.00 96.06 91 LEU A CA 1
ATOM 743 C C . LEU A 1 91 ? -11.917 -2.204 15.874 1.00 96.06 91 LEU A C 1
ATOM 745 O O . LEU A 1 91 ? -12.617 -1.841 16.815 1.00 96.06 91 LEU A O 1
ATOM 749 N N . GLU A 1 92 ? -12.109 -3.352 15.227 1.00 94.12 92 GLU A N 1
ATOM 750 C CA . GLU A 1 92 ? -13.103 -4.354 15.628 1.00 94.12 92 GLU A CA 1
ATOM 751 C C . GLU A 1 92 ? -12.791 -4.909 17.025 1.00 94.12 92 GLU A C 1
ATOM 753 O O . GLU A 1 92 ? -13.660 -4.873 17.892 1.00 94.12 92 GLU A O 1
ATOM 758 N N . GLU A 1 93 ? -11.538 -5.285 17.286 1.00 95.81 93 GLU A N 1
ATOM 759 C CA . GLU A 1 93 ? -11.081 -5.803 18.581 1.00 95.81 93 GLU A CA 1
ATOM 760 C C . GLU A 1 93 ? -11.231 -4.765 19.706 1.00 95.81 93 GLU A C 1
ATOM 762 O O . GLU A 1 93 ? -11.733 -5.069 20.786 1.00 95.81 93 GLU A O 1
ATOM 767 N N . ILE A 1 94 ? -10.880 -3.497 19.456 1.00 95.44 94 ILE A N 1
ATOM 768 C CA . ILE A 1 94 ? -11.085 -2.415 20.434 1.00 95.44 94 ILE A CA 1
ATOM 769 C C . ILE A 1 94 ? -12.572 -2.229 20.755 1.00 95.44 94 ILE A C 1
ATOM 771 O O . ILE A 1 94 ? -12.927 -1.969 21.908 1.00 95.44 94 ILE A O 1
ATOM 775 N N . LEU A 1 95 ? -13.448 -2.318 19.752 1.00 93.44 95 LEU A N 1
ATOM 776 C CA . LEU A 1 95 ? -14.890 -2.197 19.966 1.00 93.44 95 LEU A CA 1
ATOM 777 C C . LEU A 1 95 ? -15.440 -3.384 20.760 1.00 93.44 95 LEU A C 1
ATOM 779 O O . LEU A 1 95 ? -16.252 -3.164 21.660 1.00 93.44 95 LEU A O 1
ATOM 783 N N . GLU A 1 96 ? -14.971 -4.595 20.474 1.00 94.19 96 GLU A N 1
ATOM 784 C CA . GLU A 1 96 ? -15.332 -5.809 21.207 1.00 94.19 96 GLU A CA 1
ATOM 785 C C . GLU A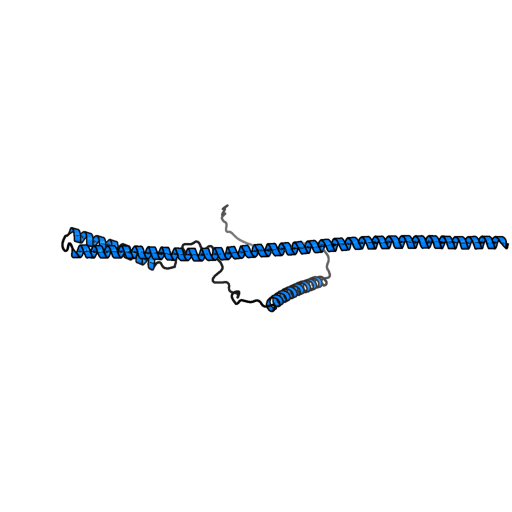 1 96 ? -14.881 -5.726 22.668 1.00 94.19 96 GLU A C 1
ATOM 787 O O . GLU A 1 96 ? -15.722 -5.781 23.564 1.00 94.19 96 GLU A O 1
ATOM 792 N N . MET A 1 97 ? -13.604 -5.421 22.922 1.00 97.50 97 MET A N 1
ATOM 793 C CA . MET A 1 97 ? -13.085 -5.223 24.282 1.00 97.50 97 MET A CA 1
ATOM 794 C C . MET A 1 97 ? -13.871 -4.154 25.049 1.00 97.50 97 MET A C 1
ATOM 796 O O . MET A 1 97 ? -14.161 -4.298 26.238 1.00 97.50 97 MET A O 1
ATOM 800 N N . LYS A 1 98 ? -14.250 -3.058 24.383 1.00 95.06 98 LYS A N 1
ATOM 801 C CA . LYS A 1 98 ? -15.046 -1.993 25.002 1.00 95.06 98 LYS A CA 1
ATOM 802 C C . LYS A 1 98 ? -16.463 -2.458 25.345 1.00 95.06 98 LYS A C 1
ATOM 804 O O . LYS A 1 98 ? -16.999 -2.064 26.385 1.00 95.06 98 LYS A O 1
ATOM 809 N N . GLN A 1 99 ? -17.072 -3.271 24.485 1.00 95.81 99 GLN A N 1
ATOM 810 C CA . GLN A 1 99 ? -18.379 -3.873 24.726 1.00 95.81 99 GLN A CA 1
ATOM 811 C C . GLN A 1 99 ? -18.321 -4.863 25.895 1.00 95.81 99 GLN A C 1
ATOM 813 O O . GLN A 1 99 ? -19.165 -4.796 26.791 1.00 95.81 99 GLN A O 1
ATOM 818 N N . GLU A 1 100 ? -17.312 -5.730 25.921 1.00 96.75 100 GLU A N 1
ATOM 819 C CA . GLU A 1 100 ? -17.077 -6.690 27.001 1.00 96.75 100 GLU A CA 1
ATOM 820 C C . GLU A 1 100 ? -16.829 -5.995 28.339 1.00 96.75 100 GLU A C 1
ATOM 822 O O . GLU A 1 100 ? -17.459 -6.346 29.335 1.00 96.75 100 GLU A O 1
ATOM 827 N N . ALA A 1 101 ? -15.997 -4.951 28.368 1.00 97.69 101 ALA A N 1
ATOM 828 C CA . ALA A 1 101 ? -15.739 -4.175 29.580 1.00 97.69 101 ALA A CA 1
ATOM 829 C C . ALA A 1 101 ? -17.021 -3.541 30.148 1.00 97.69 101 ALA A C 1
ATOM 831 O O . ALA A 1 101 ? -17.236 -3.537 31.362 1.00 97.69 101 ALA A O 1
ATOM 832 N N . LEU A 1 102 ? -17.909 -3.037 29.283 1.00 97.50 102 LEU A N 1
ATOM 833 C CA . LEU A 1 102 ? -19.210 -2.517 29.712 1.00 97.50 102 LEU A CA 1
ATOM 834 C C . LEU A 1 102 ? -20.133 -3.614 30.245 1.00 97.50 102 LEU A C 1
ATOM 836 O O . LEU A 1 102 ? -20.794 -3.405 31.262 1.00 97.50 102 LEU A O 1
ATOM 840 N N . LEU A 1 103 ? -20.188 -4.766 29.574 1.00 97.44 103 LEU A N 1
ATOM 841 C CA . LEU A 1 103 ? -20.975 -5.913 30.029 1.00 97.44 103 LEU A CA 1
ATOM 842 C C . LEU A 1 103 ? -20.480 -6.426 31.386 1.00 97.44 103 LEU A C 1
ATOM 844 O O . LEU A 1 103 ? -21.296 -6.666 32.276 1.00 97.44 103 LEU A O 1
ATOM 848 N N . ALA A 1 104 ? -19.164 -6.516 31.577 1.00 98.44 104 ALA A N 1
ATOM 849 C CA . ALA A 1 104 ? -18.553 -6.892 32.846 1.00 98.44 104 ALA A CA 1
ATOM 850 C C . ALA A 1 104 ? -18.917 -5.902 33.964 1.00 98.44 104 ALA A C 1
ATOM 852 O O . ALA A 1 104 ? -19.356 -6.323 35.033 1.00 98.44 104 ALA A O 1
ATOM 853 N N . ALA A 1 105 ? -18.838 -4.592 33.702 1.00 98.25 105 ALA A N 1
ATOM 854 C CA . ALA A 1 105 ? -19.221 -3.566 34.673 1.00 98.25 105 ALA A CA 1
ATOM 855 C C . ALA A 1 105 ? -20.716 -3.626 35.045 1.00 98.25 105 ALA A C 1
ATOM 857 O O . ALA A 1 105 ? -21.072 -3.446 36.210 1.00 98.25 105 ALA A O 1
ATOM 858 N N . ILE A 1 106 ? -21.604 -3.903 34.082 1.00 98.19 106 ILE A N 1
ATOM 859 C CA . ILE A 1 106 ? -23.037 -4.126 34.346 1.00 98.19 106 ILE A CA 1
ATOM 860 C C . ILE A 1 106 ? -23.226 -5.362 35.233 1.00 98.19 106 ILE A C 1
ATOM 862 O O . ILE A 1 106 ? -23.924 -5.281 36.244 1.00 98.19 106 ILE A O 1
ATOM 866 N N . SER A 1 107 ? -22.565 -6.471 34.891 1.00 98.44 107 SER A N 1
ATOM 867 C CA . SER A 1 107 ? -22.630 -7.719 35.658 1.00 98.44 107 SER A CA 1
ATOM 868 C C . SER A 1 107 ? -22.132 -7.542 37.095 1.00 98.44 107 SER A C 1
ATOM 870 O O . SER A 1 107 ? -22.724 -8.093 38.021 1.00 98.44 107 SER A O 1
ATOM 872 N N . GLU A 1 108 ? -21.074 -6.756 37.306 1.00 98.31 108 GLU A N 1
ATOM 873 C CA . GLU A 1 108 ? -20.572 -6.414 38.641 1.00 98.31 108 GLU A CA 1
ATOM 874 C C . GLU A 1 108 ? -21.628 -5.643 39.450 1.00 98.31 108 GLU A C 1
ATOM 876 O O . GLU A 1 108 ? -21.888 -5.956 40.614 1.00 98.31 108 GLU A O 1
ATOM 881 N N . LYS A 1 109 ? -22.298 -4.663 38.827 1.00 98.12 109 LYS A N 1
ATOM 882 C CA . LYS A 1 109 ? -23.376 -3.903 39.479 1.00 98.12 109 LYS A CA 1
ATOM 883 C C . LYS A 1 109 ? -24.562 -4.798 39.841 1.00 98.12 109 LYS A C 1
ATOM 885 O O . LYS A 1 109 ? -25.100 -4.646 40.937 1.00 98.12 109 LYS A O 1
ATOM 890 N N . ASP A 1 110 ? -24.942 -5.741 38.979 1.00 98.12 110 ASP A N 1
ATOM 891 C CA . ASP A 1 110 ? -26.005 -6.710 39.278 1.00 98.12 110 ASP A CA 1
ATOM 892 C C . ASP A 1 110 ? -25.630 -7.638 40.450 1.00 98.12 110 ASP A C 1
ATOM 894 O O . ASP A 1 110 ? -26.455 -7.854 41.342 1.00 98.12 110 ASP A O 1
ATOM 898 N N . ALA A 1 111 ? -24.381 -8.112 40.519 1.00 98.06 111 ALA A N 1
ATOM 899 C CA . ALA A 1 111 ? -23.893 -8.910 41.647 1.00 98.06 111 ALA A CA 1
ATOM 900 C C . ALA A 1 111 ? -23.920 -8.124 42.972 1.00 98.06 111 ALA A C 1
ATOM 902 O O . ALA A 1 111 ? -24.390 -8.637 43.991 1.00 98.06 111 ALA A O 1
ATOM 903 N N . ASN A 1 112 ? -23.485 -6.860 42.953 1.00 97.31 112 ASN A N 1
ATOM 904 C CA . ASN A 1 112 ? -23.501 -5.989 44.132 1.00 97.31 112 ASN A CA 1
ATOM 905 C C . ASN A 1 112 ? -24.930 -5.704 44.620 1.00 97.31 112 ASN A C 1
ATOM 907 O O . ASN A 1 112 ? -25.189 -5.739 45.824 1.00 97.31 112 ASN A O 1
ATOM 911 N N . ILE A 1 113 ? -25.872 -5.473 43.698 1.00 96.31 113 ILE A N 1
ATOM 912 C CA . ILE A 1 113 ? -27.297 -5.316 44.029 1.00 96.31 113 ILE A CA 1
ATOM 913 C C . ILE A 1 113 ? -27.822 -6.583 44.708 1.00 96.31 113 ILE A C 1
ATOM 915 O O . ILE A 1 113 ? -28.394 -6.486 45.793 1.00 96.31 113 ILE A O 1
ATOM 919 N N . ALA A 1 114 ? -27.587 -7.759 44.116 1.00 96.25 114 ALA A N 1
ATOM 920 C CA . ALA A 1 114 ? -28.050 -9.029 44.671 1.00 96.25 114 ALA A CA 1
ATOM 921 C C . ALA A 1 114 ? -27.484 -9.276 46.079 1.00 96.25 114 ALA A C 1
ATOM 923 O O . ALA A 1 114 ? -28.218 -9.655 46.993 1.00 96.25 114 ALA A O 1
ATOM 924 N N . LEU A 1 115 ? -26.193 -9.002 46.289 1.00 95.31 115 LEU A N 1
ATOM 925 C CA . LEU A 1 115 ? -25.549 -9.168 47.590 1.00 95.31 115 LEU A CA 1
ATOM 926 C C . LEU A 1 115 ? -26.143 -8.233 48.653 1.00 95.31 115 LEU A C 1
ATOM 928 O O . LEU A 1 115 ? -26.418 -8.676 49.772 1.00 95.31 115 LEU A O 1
ATOM 932 N N . LEU A 1 116 ? -26.376 -6.956 48.331 1.00 93.69 116 LEU A N 1
ATOM 933 C CA . LEU A 1 116 ? -26.979 -5.992 49.263 1.00 93.69 116 LEU A CA 1
ATOM 934 C C . LEU A 1 116 ? -28.447 -6.318 49.573 1.00 93.69 116 LEU A C 1
ATOM 936 O O . LEU A 1 116 ? -28.874 -6.200 50.725 1.00 93.69 116 LEU A O 1
ATOM 940 N N . GLU A 1 117 ? -29.207 -6.762 48.570 1.00 91.88 117 GLU A N 1
ATOM 941 C CA . GLU A 1 117 ? -30.607 -7.170 48.729 1.00 91.88 117 GLU A CA 1
ATOM 942 C C . GLU A 1 117 ? -30.739 -8.410 49.633 1.00 91.88 117 GLU A C 1
ATOM 944 O O . GLU A 1 117 ? -31.654 -8.466 50.462 1.00 91.88 117 GLU A O 1
ATOM 949 N N . LEU A 1 118 ? -29.795 -9.357 49.550 1.00 91.62 118 LEU A N 1
ATOM 950 C CA . LEU A 1 118 ? -29.758 -10.555 50.398 1.00 91.62 118 LEU A CA 1
ATOM 951 C C . LEU A 1 118 ? -29.227 -10.284 51.817 1.00 91.62 118 LEU A C 1
ATOM 953 O O . LEU A 1 118 ? -29.756 -10.831 52.784 1.00 91.62 118 LEU A O 1
ATOM 957 N N . SER A 1 119 ? -28.191 -9.452 51.967 1.00 87.50 119 SER A N 1
ATOM 958 C CA . SER A 1 119 ? -27.460 -9.289 53.240 1.00 87.50 119 SER A CA 1
ATOM 959 C C . SER A 1 119 ? -28.006 -8.202 54.173 1.00 87.50 119 SER A C 1
ATOM 961 O O . SER A 1 119 ? -27.809 -8.276 55.388 1.00 87.50 119 SER A O 1
ATOM 963 N N . ALA A 1 120 ? -28.694 -7.184 53.647 1.00 79.94 120 ALA A N 1
ATOM 964 C CA . ALA A 1 120 ? -29.132 -6.028 54.435 1.00 79.94 120 ALA A CA 1
ATOM 965 C C . ALA A 1 120 ? -30.552 -5.553 54.076 1.00 79.94 120 ALA A C 1
ATOM 967 O O . ALA A 1 120 ? -30.872 -4.358 54.093 1.00 79.94 120 ALA A O 1
ATOM 968 N N . SER A 1 121 ? -31.430 -6.527 53.829 1.00 70.38 121 SER A N 1
ATOM 969 C CA . SER A 1 121 ? -32.870 -6.337 53.658 1.00 70.38 121 SER A CA 1
ATOM 970 C C . SER A 1 121 ? -33.444 -5.438 54.768 1.00 70.38 121 SER A C 1
ATOM 972 O O . SER A 1 121 ? -33.358 -5.767 55.952 1.00 70.38 121 SER A O 1
ATOM 974 N N . LYS A 1 122 ? -34.050 -4.303 54.380 1.00 75.69 122 LYS A N 1
ATOM 975 C CA . LYS A 1 122 ? -34.784 -3.322 55.222 1.00 75.69 122 LYS A CA 1
ATOM 976 C C . LYS A 1 122 ? -33.971 -2.226 55.935 1.00 75.69 122 LYS A C 1
ATOM 978 O O . LYS A 1 122 ? -34.569 -1.407 56.633 1.00 75.69 122 LYS A O 1
ATOM 983 N N . LYS A 1 123 ? -32.649 -2.117 55.746 1.00 85.62 123 LYS A N 1
ATOM 984 C CA . LYS A 1 123 ? -31.897 -0.937 56.229 1.00 85.62 123 LYS A CA 1
ATOM 985 C C . LYS A 1 123 ? -32.041 0.228 55.243 1.00 85.62 123 LYS A C 1
ATOM 987 O O . LYS A 1 123 ? -31.691 0.089 54.076 1.00 85.62 123 LYS A O 1
ATOM 992 N N . LYS A 1 124 ? -32.476 1.404 55.721 1.00 87.06 124 LYS A N 1
ATOM 993 C CA . LYS A 1 124 ? -32.667 2.609 54.883 1.00 87.06 124 LYS A CA 1
ATOM 994 C C . LYS A 1 124 ? -31.421 2.972 54.058 1.00 87.06 124 LYS A C 1
ATOM 996 O O . LYS A 1 124 ? -31.535 3.180 52.858 1.00 87.06 124 LYS A O 1
ATOM 1001 N N . LYS A 1 125 ? -30.234 2.958 54.678 1.00 85.56 125 LYS A N 1
ATOM 1002 C CA . LYS A 1 125 ? -28.956 3.224 53.988 1.00 85.56 125 LYS A CA 1
ATOM 1003 C C . LYS A 1 125 ? -28.663 2.207 52.875 1.00 85.56 125 LYS A C 1
ATOM 1005 O O . LYS A 1 125 ? -28.292 2.595 51.778 1.00 85.56 125 LYS A O 1
ATOM 1010 N N . THR A 1 126 ? -28.901 0.919 53.130 1.00 89.25 126 THR A N 1
ATOM 1011 C CA . THR A 1 126 ? -28.739 -0.148 52.127 1.00 89.25 126 THR A CA 1
ATOM 1012 C C . THR A 1 126 ? -29.708 0.034 50.962 1.00 89.25 126 THR A C 1
ATOM 1014 O O . THR A 1 126 ? -29.337 -0.150 49.809 1.00 89.25 126 THR A O 1
ATOM 1017 N N . GLN A 1 127 ? -30.948 0.439 51.234 1.00 91.56 127 GLN A N 1
ATOM 1018 C CA . GLN A 1 127 ? -31.934 0.680 50.184 1.00 91.56 127 GLN A CA 1
ATOM 1019 C C . GLN A 1 127 ? -31.567 1.886 49.305 1.00 91.56 127 GLN A C 1
ATOM 1021 O O . GLN A 1 127 ? -31.759 1.842 48.089 1.00 91.56 127 GLN A O 1
ATOM 1026 N N . GLU A 1 128 ? -31.016 2.948 49.896 1.00 93.38 128 GLU A N 1
ATOM 1027 C CA . GLU A 1 128 ? -30.483 4.101 49.160 1.00 93.38 128 GLU A CA 1
ATOM 1028 C C . GLU A 1 128 ? -29.318 3.698 48.244 1.00 93.38 128 GLU A C 1
ATOM 1030 O O . GLU A 1 128 ? -29.303 4.078 47.071 1.00 93.38 128 GLU A O 1
ATOM 1035 N N . GLU A 1 129 ? -28.404 2.861 48.738 1.00 93.94 129 GLU A N 1
ATOM 1036 C CA . GLU A 1 129 ? -27.277 2.323 47.969 1.00 93.94 129 GLU A CA 1
ATOM 1037 C C . GLU A 1 129 ? -27.737 1.423 46.812 1.00 93.94 129 GLU A C 1
ATOM 1039 O O . GLU A 1 129 ? -27.315 1.615 45.672 1.00 93.94 129 GLU A O 1
ATOM 1044 N N . VAL A 1 130 ? -28.696 0.522 47.051 1.00 94.81 130 VAL A N 1
ATOM 1045 C CA . VAL A 1 130 ? -29.304 -0.308 45.995 1.00 94.81 130 VAL A CA 1
ATOM 1046 C C . VAL A 1 130 ? -29.954 0.558 44.911 1.00 94.81 130 VAL A C 1
ATOM 1048 O O . VAL A 1 130 ? -29.792 0.295 43.718 1.00 94.81 130 VAL A O 1
ATOM 1051 N N . MET A 1 131 ? -30.672 1.622 45.288 1.00 94.75 131 MET A N 1
ATOM 1052 C CA . MET A 1 131 ? -31.239 2.558 44.310 1.00 94.75 131 MET A CA 1
ATOM 1053 C C . MET A 1 131 ? -30.157 3.330 43.540 1.00 94.75 131 MET A C 1
ATOM 1055 O O . MET A 1 131 ? -30.362 3.651 42.368 1.00 94.75 131 MET A O 1
ATOM 1059 N N . ALA A 1 132 ? -29.029 3.666 44.168 1.00 96.56 132 ALA A N 1
ATOM 1060 C CA . ALA A 1 132 ? -27.903 4.309 43.492 1.00 96.5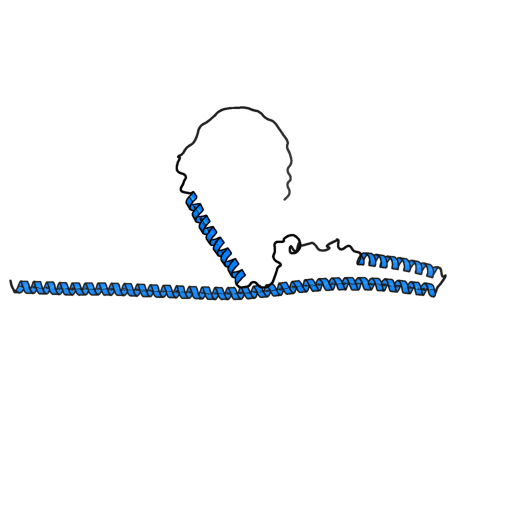6 132 ALA A CA 1
ATOM 1061 C C . ALA A 1 132 ? -27.260 3.367 42.459 1.00 96.56 132 ALA A C 1
ATOM 1063 O O . ALA A 1 132 ? -27.122 3.754 41.297 1.00 96.56 132 ALA A O 1
ATOM 1064 N N . LEU A 1 133 ? -26.987 2.115 42.841 1.00 97.31 133 LEU A N 1
ATOM 1065 C CA . LEU A 1 133 ? -26.423 1.090 41.956 1.00 97.31 133 LEU A CA 1
ATOM 1066 C C . LEU A 1 133 ? -27.331 0.789 40.759 1.00 97.31 133 LEU A C 1
ATOM 1068 O O . LEU A 1 133 ? -26.845 0.673 39.636 1.00 97.31 133 LEU A O 1
ATOM 1072 N N . LYS A 1 134 ? -28.656 0.736 40.961 1.00 97.44 134 LYS A N 1
ATOM 1073 C CA . LYS A 1 134 ? -29.625 0.569 39.861 1.00 97.44 134 LYS A CA 1
ATOM 1074 C C . LYS A 1 134 ? -29.530 1.710 38.843 1.00 97.44 134 LYS A C 1
ATOM 1076 O O . LYS A 1 134 ? -29.442 1.447 37.647 1.00 97.44 134 LYS A O 1
ATOM 1081 N N . ARG A 1 135 ? -29.448 2.966 39.302 1.00 98.12 135 ARG A N 1
ATOM 1082 C CA . ARG A 1 135 ? -29.277 4.127 38.406 1.00 98.12 135 ARG A CA 1
ATOM 1083 C C . ARG A 1 135 ? -27.949 4.095 37.657 1.00 98.12 135 ARG A C 1
ATOM 1085 O O . ARG A 1 135 ? -27.902 4.473 36.490 1.00 98.12 135 ARG A O 1
ATOM 1092 N N . GLU A 1 136 ? -26.868 3.693 38.316 1.00 97.75 136 GLU A N 1
ATOM 1093 C CA . GLU A 1 136 ? -25.558 3.579 37.672 1.00 97.75 136 GLU A CA 1
ATOM 1094 C C . GLU A 1 136 ? -25.553 2.475 36.608 1.00 97.75 136 GLU A C 1
ATOM 1096 O O . GLU A 1 136 ? -25.109 2.710 35.484 1.00 97.75 136 GLU A O 1
ATOM 1101 N N . LYS A 1 137 ? -26.148 1.316 36.911 1.00 97.94 137 LYS A N 1
ATOM 1102 C CA . LYS A 1 137 ? -26.357 0.246 35.933 1.00 97.94 137 LYS A CA 1
ATOM 1103 C C . LYS A 1 137 ? -27.147 0.737 34.725 1.00 97.94 137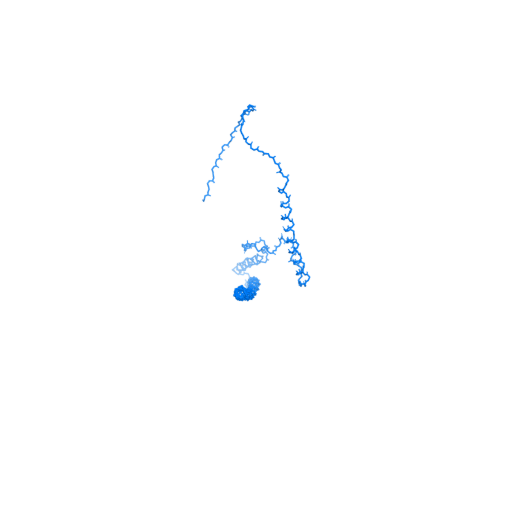 LYS A C 1
ATOM 1105 O O . LYS A 1 137 ? -26.728 0.500 33.596 1.00 97.94 137 LYS A O 1
ATOM 1110 N N . ASP A 1 138 ? -28.251 1.448 34.938 1.00 98.06 138 ASP A N 1
ATOM 1111 C CA . ASP A 1 138 ? -29.071 1.966 33.838 1.00 98.06 138 ASP A CA 1
ATOM 1112 C C . ASP A 1 138 ? -28.276 2.921 32.934 1.00 98.06 138 ASP A C 1
ATOM 1114 O O . ASP A 1 138 ? -28.431 2.888 31.710 1.00 98.06 138 ASP A O 1
ATOM 1118 N N . ARG A 1 139 ? -27.360 3.719 33.503 1.00 97.81 139 ARG A N 1
ATOM 1119 C CA . ARG A 1 139 ? -26.428 4.551 32.722 1.00 97.81 139 ARG A CA 1
ATOM 1120 C C . ARG A 1 139 ? -25.466 3.703 31.890 1.00 97.81 139 ARG A C 1
ATOM 1122 O O . ARG A 1 139 ? -25.292 3.999 30.709 1.00 97.81 139 ARG A O 1
ATOM 1129 N N . LEU A 1 140 ? -24.882 2.649 32.461 1.00 97.44 140 LEU A N 1
ATOM 1130 C CA . LEU A 1 140 ? -23.987 1.734 31.737 1.00 97.44 140 LEU A CA 1
ATOM 1131 C C . LEU A 1 140 ? -24.724 0.972 30.627 1.00 97.44 140 LEU A C 1
ATOM 1133 O O . LEU A 1 140 ? -24.234 0.893 29.504 1.00 97.44 140 LEU A O 1
ATOM 1137 N N . VAL A 1 141 ? -25.940 0.486 30.893 1.00 97.12 141 VAL A N 1
ATOM 1138 C CA . VAL A 1 141 ? -26.810 -0.156 29.892 1.00 97.12 141 VAL A CA 1
ATOM 1139 C C . VAL A 1 141 ? -27.155 0.824 28.775 1.00 97.12 141 VAL A C 1
ATOM 1141 O O . VAL A 1 141 ? -27.144 0.459 27.598 1.00 97.12 141 VAL A O 1
ATOM 1144 N N . HIS A 1 142 ? -27.445 2.079 29.114 1.00 96.00 142 HIS A N 1
ATOM 1145 C CA . HIS A 1 142 ? -27.684 3.115 28.119 1.00 96.00 142 HIS A CA 1
ATOM 1146 C C . HIS A 1 142 ? -26.428 3.391 27.274 1.00 96.00 142 HIS A C 1
ATOM 1148 O O . HIS A 1 142 ? -26.527 3.469 26.050 1.00 96.00 142 HIS A O 1
ATOM 1154 N N . GLN A 1 143 ? -25.246 3.459 27.892 1.00 95.62 143 GLN A N 1
ATOM 1155 C CA . GLN A 1 143 ? -23.967 3.614 27.193 1.00 95.62 143 GLN A CA 1
ATOM 1156 C C . GLN A 1 143 ? -23.668 2.426 26.266 1.00 95.62 143 GLN A C 1
ATOM 1158 O O . GLN A 1 143 ? -23.233 2.632 25.133 1.00 95.62 143 GLN A O 1
ATOM 1163 N N . LEU A 1 144 ? -23.944 1.200 26.709 1.00 94.81 144 LEU A N 1
ATOM 1164 C CA . LEU A 1 144 ? -23.818 -0.014 25.904 1.00 94.81 144 LEU A CA 1
ATOM 1165 C C . LEU A 1 144 ? -24.768 0.019 24.703 1.00 94.81 144 LEU A C 1
ATOM 1167 O O . LEU A 1 144 ? -24.337 -0.185 23.570 1.00 94.81 144 LEU A O 1
ATOM 1171 N N . LYS A 1 145 ? -26.044 0.363 24.918 1.00 93.69 145 LYS A N 1
ATOM 1172 C CA . LYS A 1 145 ? -27.022 0.528 23.831 1.00 93.69 145 LYS A CA 1
ATOM 1173 C C . LYS A 1 145 ? -26.571 1.585 22.827 1.00 93.69 145 LYS A C 1
ATOM 1175 O O . LYS A 1 145 ? -26.662 1.341 21.631 1.00 93.69 145 LYS A O 1
ATOM 1180 N N . GLN A 1 146 ? -26.038 2.718 23.285 1.00 90.94 146 GLN A N 1
ATOM 1181 C CA . GLN A 1 146 ? -25.487 3.734 22.387 1.00 90.94 146 GLN A CA 1
ATOM 1182 C C . GLN A 1 146 ? -24.301 3.215 21.566 1.00 90.94 146 GLN A C 1
ATOM 1184 O O . GLN A 1 146 ? -24.149 3.622 20.419 1.00 90.94 146 GLN A O 1
ATOM 1189 N N . GLN A 1 147 ? -23.462 2.340 22.124 1.00 85.56 147 GLN A N 1
ATOM 1190 C CA . GLN A 1 147 ? -22.327 1.764 21.395 1.00 85.56 147 GLN A CA 1
ATOM 1191 C C . GLN A 1 147 ? -22.758 0.714 20.369 1.00 85.56 147 GLN A C 1
ATOM 1193 O O . GLN A 1 147 ? -22.296 0.772 19.235 1.00 85.56 147 GLN A O 1
ATOM 1198 N N . VAL A 1 148 ? -23.683 -0.179 20.732 1.00 81.69 148 VAL A N 1
ATOM 1199 C CA . VAL A 1 148 ? -24.182 -1.254 19.854 1.00 81.69 148 VAL A CA 1
ATOM 1200 C C . VAL A 1 148 ? -25.095 -0.711 18.746 1.00 81.69 148 VAL A C 1
ATOM 1202 O O . VAL A 1 148 ? -25.058 -1.194 17.619 1.00 81.69 148 VAL A O 1
ATOM 1205 N N . TYR A 1 149 ? -25.891 0.322 19.042 1.00 64.88 149 TYR A N 1
ATOM 1206 C CA . TYR A 1 149 ? -26.862 0.909 18.112 1.00 64.88 149 TYR A CA 1
ATOM 1207 C C . TYR A 1 149 ? -26.425 2.244 17.507 1.00 64.88 149 TYR A C 1
ATOM 1209 O O . TYR A 1 149 ? -27.274 2.933 16.938 1.00 64.88 149 TYR A O 1
ATOM 1217 N N . ARG A 1 150 ? -25.141 2.639 17.570 1.00 60.69 150 ARG A N 1
ATOM 1218 C CA . ARG A 1 150 ? -24.674 3.770 16.748 1.00 60.69 150 ARG A CA 1
ATOM 1219 C C . ARG A 1 150 ? -25.020 3.447 15.290 1.00 60.69 150 ARG A C 1
ATOM 1221 O O . ARG A 1 150 ? -24.432 2.519 14.732 1.00 60.69 150 ARG A O 1
ATOM 1228 N N . PRO A 1 151 ? -25.954 4.176 14.646 1.00 46.81 151 PRO A N 1
ATOM 1229 C CA . PRO A 1 151 ? -26.203 3.968 13.235 1.00 46.81 151 PRO A CA 1
ATOM 1230 C C . PRO A 1 151 ? -24.872 4.223 12.536 1.00 46.81 151 PRO A C 1
ATOM 1232 O O . PRO A 1 151 ? -24.223 5.234 12.818 1.00 46.81 151 PRO A O 1
ATOM 1235 N N . LYS A 1 152 ? -24.466 3.346 11.615 1.00 49.53 152 LYS A N 1
ATOM 1236 C CA . LYS A 1 152 ? -23.382 3.593 10.647 1.00 49.53 152 LYS A CA 1
ATOM 1237 C C . LYS A 1 152 ? -23.736 4.770 9.703 1.00 49.53 152 LYS A C 1
ATOM 1239 O O . LYS A 1 152 ? -23.669 4.636 8.491 1.00 49.53 152 LYS A O 1
ATOM 1244 N N . LYS A 1 153 ? -24.192 5.911 10.232 1.00 42.06 153 LYS A N 1
ATOM 1245 C CA . LYS A 1 153 ? -24.618 7.116 9.502 1.00 42.06 153 LYS A CA 1
ATOM 1246 C C . LYS A 1 153 ? -23.758 8.342 9.810 1.00 42.06 153 LYS A C 1
ATOM 1248 O O . LYS A 1 153 ? -24.165 9.459 9.522 1.00 42.06 153 LYS A O 1
ATOM 1253 N N . GLN A 1 154 ? -22.564 8.158 10.362 1.00 36.16 154 GLN A N 1
ATOM 1254 C CA . GLN A 1 154 ? -21.539 9.197 10.340 1.00 36.16 154 GLN A CA 1
ATOM 1255 C C . GLN A 1 154 ? -20.216 8.565 9.918 1.00 36.16 154 GLN A C 1
ATOM 1257 O O . GLN A 1 154 ? -19.636 7.813 10.705 1.00 36.16 154 GLN A O 1
ATOM 1262 N N . PRO A 1 155 ? -19.720 8.848 8.702 1.00 41.47 155 PRO A N 1
ATOM 1263 C CA . PRO A 1 155 ? -18.321 8.624 8.409 1.00 41.47 155 PRO A CA 1
ATOM 1264 C C . PRO A 1 155 ? -17.533 9.661 9.219 1.00 41.47 155 PRO A C 1
ATOM 1266 O O . PRO A 1 155 ? -17.338 10.795 8.798 1.00 41.47 155 PRO A O 1
ATOM 1269 N N . LEU A 1 156 ? -17.098 9.280 10.420 1.00 44.31 156 LEU A N 1
ATOM 1270 C CA . LEU A 1 156 ? -16.044 9.977 11.160 1.00 44.31 156 LEU A CA 1
ATOM 1271 C C . LEU A 1 156 ? -14.684 9.606 10.562 1.00 44.31 156 LEU A C 1
ATOM 1273 O O . LEU A 1 156 ? -13.814 9.077 11.237 1.00 44.31 156 LEU A O 1
ATOM 1277 N N . THR A 1 157 ? -14.527 9.877 9.275 1.00 39.84 157 THR A N 1
ATOM 1278 C CA . THR A 1 157 ? -13.255 10.167 8.623 1.00 39.84 157 THR A CA 1
ATOM 1279 C C . THR A 1 157 ? -13.623 11.038 7.441 1.00 39.84 157 THR A C 1
ATOM 1281 O O . THR A 1 157 ? -14.475 10.655 6.640 1.00 39.84 157 THR A O 1
ATOM 1284 N N . SER A 1 158 ? -13.010 12.210 7.348 1.00 41.78 158 SER A N 1
ATOM 1285 C CA . SER A 1 158 ? -12.901 12.968 6.111 1.00 41.78 158 SER A CA 1
ATOM 1286 C C . SER A 1 158 ? -12.703 12.008 4.939 1.00 41.78 158 SER A C 1
ATOM 1288 O O . SER A 1 158 ? -11.661 11.367 4.800 1.00 41.78 158 SER A O 1
ATOM 1290 N N . ASN A 1 159 ? -13.744 11.875 4.121 1.00 40.09 159 ASN A N 1
ATOM 1291 C CA . ASN A 1 159 ? -13.651 11.242 2.824 1.00 40.09 159 ASN A CA 1
ATOM 1292 C C . ASN A 1 159 ? -12.699 12.105 1.992 1.00 40.09 159 ASN A C 1
ATOM 1294 O O . ASN A 1 159 ? -13.116 13.055 1.338 1.00 40.09 159 ASN A O 1
ATOM 1298 N N . MET A 1 160 ? -11.413 11.765 2.008 1.00 39.72 160 MET A N 1
ATOM 1299 C CA . MET A 1 160 ? -10.685 11.748 0.752 1.00 39.72 160 MET A CA 1
ATOM 1300 C C . MET A 1 160 ? -11.429 10.705 -0.087 1.00 39.72 160 MET A C 1
ATOM 1302 O O . MET A 1 160 ? -11.466 9.541 0.325 1.00 39.72 160 MET A O 1
ATOM 1306 N N . PRO A 1 161 ? -12.134 11.096 -1.160 1.00 43.22 161 PRO A N 1
ATOM 1307 C CA . PRO A 1 161 ? -12.879 10.138 -1.950 1.00 43.22 161 PRO A CA 1
ATOM 1308 C C . PRO A 1 161 ? -11.855 9.175 -2.545 1.00 43.22 161 PRO A C 1
ATOM 1310 O O . PRO A 1 161 ? -11.089 9.529 -3.436 1.00 43.22 161 PRO A O 1
ATOM 1313 N N . CYS A 1 162 ? -11.793 7.957 -2.013 1.00 43.88 162 CYS A N 1
ATOM 1314 C CA . CYS A 1 162 ? -11.204 6.859 -2.750 1.00 43.88 162 CYS A CA 1
ATOM 1315 C C . CYS A 1 162 ? -12.236 6.551 -3.832 1.00 43.88 162 CYS A C 1
ATOM 1317 O O . CYS A 1 162 ? -13.284 5.974 -3.555 1.00 43.88 162 CYS A O 1
ATOM 1319 N N . THR A 1 163 ? -11.984 7.038 -5.041 1.00 43.12 163 THR A N 1
ATOM 1320 C CA . THR A 1 163 ? -12.861 6.957 -6.216 1.00 43.12 163 THR A CA 1
ATOM 1321 C C . THR A 1 163 ? -13.048 5.532 -6.747 1.00 43.12 163 THR A C 1
ATOM 1323 O O . THR A 1 163 ? -13.411 5.362 -7.905 1.00 43.12 163 THR A O 1
ATOM 1326 N N . CYS A 1 164 ? -12.793 4.492 -5.952 1.00 44.12 164 CYS A N 1
ATOM 1327 C CA . CYS A 1 164 ? -12.820 3.119 -6.441 1.00 44.12 164 CYS A CA 1
ATOM 1328 C C . CYS A 1 164 ? -14.138 2.369 -6.223 1.00 44.12 164 CYS A C 1
ATOM 1330 O O . CYS A 1 164 ? -14.212 1.238 -6.682 1.00 44.12 164 CYS A O 1
ATOM 1332 N N . ASP A 1 165 ? -15.181 2.949 -5.615 1.00 45.66 165 ASP A N 1
ATOM 1333 C CA . ASP A 1 165 ? -16.452 2.222 -5.497 1.00 45.66 165 ASP A CA 1
ATOM 1334 C C . ASP A 1 165 ? -17.708 3.103 -5.602 1.00 45.66 165 ASP A C 1
ATOM 1336 O O . ASP A 1 165 ? -17.900 4.051 -4.843 1.00 45.66 165 ASP A O 1
ATOM 1340 N N . ALA A 1 166 ? -18.575 2.709 -6.542 1.00 48.47 166 ALA A N 1
ATOM 1341 C CA . ALA A 1 166 ? -19.939 3.174 -6.821 1.00 48.47 166 ALA A CA 1
ATOM 1342 C C . ALA A 1 166 ? -20.131 4.548 -7.504 1.00 48.47 166 ALA A C 1
ATOM 1344 O O . ALA A 1 166 ? -20.602 5.502 -6.888 1.00 48.47 166 ALA A O 1
ATOM 1345 N N . SER A 1 167 ? -19.854 4.598 -8.819 1.00 41.34 167 SER A N 1
ATOM 1346 C CA . SER A 1 167 ? -20.686 5.195 -9.909 1.00 41.34 167 SER A CA 1
ATOM 1347 C C . SER A 1 167 ? -19.870 5.489 -11.184 1.00 41.34 167 SER A C 1
ATOM 1349 O O . SER A 1 167 ? -20.146 6.442 -11.906 1.00 41.34 167 SER A O 1
ATOM 1351 N N . TYR A 1 168 ? -18.856 4.681 -11.491 1.00 41.06 168 TYR A N 1
ATOM 1352 C CA . TYR A 1 168 ? -18.283 4.627 -12.834 1.00 41.06 168 TYR A CA 1
ATOM 1353 C C . TYR A 1 168 ? -18.032 3.165 -13.189 1.00 41.06 168 TYR A C 1
ATOM 1355 O O . TYR A 1 168 ? -16.952 2.621 -12.989 1.00 41.06 168 TYR A O 1
ATOM 1363 N N . SER A 1 169 ? -19.095 2.509 -13.648 1.00 42.22 169 SER A N 1
ATOM 1364 C CA . SER A 1 169 ? -18.935 1.402 -14.583 1.00 42.22 169 SER A CA 1
ATOM 1365 C C . SER A 1 169 ? -18.772 2.056 -15.958 1.00 42.22 169 SER A C 1
ATOM 1367 O O . SER A 1 169 ? -19.600 2.887 -16.337 1.00 42.22 169 SER A O 1
ATOM 1369 N N . PRO A 1 170 ? -17.668 1.756 -16.647 1.00 43.59 170 PRO A N 1
ATOM 1370 C CA . PRO A 1 170 ? -17.716 0.607 -17.522 1.00 43.59 170 PRO A CA 1
ATOM 1371 C C . PRO A 1 170 ? -16.621 -0.393 -17.156 1.00 43.59 170 PRO A C 1
ATOM 1373 O O . PRO A 1 170 ? -15.434 -0.110 -17.233 1.00 43.59 170 PRO A O 1
ATOM 1376 N N . ASP A 1 171 ? -17.059 -1.588 -16.778 1.00 41.97 171 ASP A N 1
ATOM 1377 C CA . ASP A 1 171 ? -16.531 -2.809 -17.388 1.00 41.97 171 ASP A CA 1
ATOM 1378 C C . ASP A 1 171 ? -15.009 -3.066 -17.295 1.00 41.97 171 ASP A C 1
ATOM 1380 O O . ASP A 1 171 ? -14.369 -3.469 -18.261 1.00 41.97 171 ASP A O 1
ATOM 1384 N N . ILE A 1 172 ? -14.403 -2.885 -16.116 1.00 38.25 172 ILE A N 1
ATOM 1385 C CA . ILE A 1 172 ? -13.039 -3.386 -15.838 1.00 38.25 172 ILE A CA 1
ATOM 1386 C C . ILE A 1 172 ? -13.041 -4.210 -14.552 1.00 38.25 172 ILE A C 1
ATOM 1388 O O . ILE A 1 172 ? -12.263 -4.017 -13.620 1.00 38.25 172 ILE A O 1
ATOM 1392 N N . THR A 1 173 ? -13.972 -5.153 -14.454 1.00 42.59 173 THR A N 1
ATOM 1393 C CA . THR A 1 173 ? -13.837 -6.243 -13.483 1.00 42.59 173 THR A CA 1
ATOM 1394 C C . THR A 1 173 ? -14.448 -7.509 -14.044 1.00 42.59 173 THR A C 1
ATOM 1396 O O . THR A 1 173 ? -15.428 -8.044 -13.540 1.00 42.59 173 THR A O 1
ATOM 1399 N N . ALA A 1 174 ? -13.848 -8.020 -15.113 1.00 34.16 174 ALA A N 1
ATOM 1400 C CA . ALA A 1 174 ? -14.122 -9.378 -15.526 1.00 34.16 174 ALA A CA 1
ATOM 1401 C C . ALA A 1 174 ? -12.886 -10.027 -16.159 1.00 34.16 174 ALA A C 1
ATOM 1403 O O . ALA A 1 174 ? -12.724 -10.061 -17.368 1.00 34.16 174 ALA A O 1
ATOM 1404 N N . LYS A 1 175 ? -12.140 -10.696 -15.273 1.00 37.66 175 LYS A N 1
ATOM 1405 C CA . LYS A 1 175 ? -11.516 -12.006 -15.508 1.00 37.66 175 LYS A CA 1
ATOM 1406 C C . LYS A 1 175 ? -10.137 -11.985 -16.181 1.00 37.66 175 LYS A C 1
ATOM 1408 O O . LYS A 1 175 ? -9.990 -11.886 -17.385 1.00 37.66 175 LYS A O 1
ATOM 1413 N N . TYR A 1 176 ? -9.124 -12.163 -15.334 1.00 44.38 176 TYR A N 1
ATOM 1414 C CA . TYR A 1 176 ? -8.119 -13.220 -15.457 1.00 44.38 176 TYR A CA 1
ATOM 1415 C C . TYR A 1 176 ? -7.903 -13.816 -16.869 1.00 44.38 176 TYR A C 1
ATOM 1417 O O . TYR A 1 176 ? -8.759 -14.543 -17.372 1.00 44.38 176 TYR A O 1
ATOM 1425 N N . HIS A 1 177 ? -6.666 -13.642 -17.355 1.00 46.31 177 HIS A N 1
ATOM 1426 C CA . HIS A 1 177 ? -5.996 -14.291 -18.499 1.00 46.31 177 HIS A CA 1
ATOM 1427 C C . HIS A 1 177 ? -6.207 -13.648 -19.882 1.00 46.31 177 HIS A C 1
ATOM 1429 O O . HIS A 1 177 ? -6.952 -14.156 -20.715 1.00 46.31 177 HIS A O 1
ATOM 1435 N N . GLY A 1 178 ? -5.446 -12.587 -20.172 1.00 38.50 178 GLY A N 1
ATOM 1436 C CA . GLY A 1 178 ? -5.307 -12.055 -21.529 1.00 38.50 178 GLY A CA 1
ATOM 1437 C C . GLY A 1 178 ? -4.357 -12.906 -22.372 1.00 38.50 178 GLY A C 1
ATOM 1438 O O . GLY A 1 178 ? -3.140 -12.729 -22.332 1.00 38.50 178 GLY A O 1
ATOM 1439 N N . SER A 1 179 ? -4.934 -13.862 -23.096 1.00 54.66 179 SER A N 1
ATOM 1440 C CA . SER A 1 179 ? -4.315 -14.664 -24.156 1.00 54.66 179 SER A CA 1
ATOM 1441 C C . SER A 1 179 ? -3.715 -13.778 -25.261 1.00 54.66 179 SER A C 1
ATOM 1443 O O . SER A 1 179 ? -4.111 -12.627 -25.436 1.00 54.66 179 SER A O 1
ATOM 1445 N N . SER A 1 180 ? -2.815 -14.344 -26.074 1.00 54.62 180 SER A N 1
ATOM 1446 C CA . SER A 1 180 ? -2.209 -13.755 -27.288 1.00 54.62 180 SER A CA 1
ATOM 1447 C C . SER A 1 180 ? -3.190 -13.004 -28.214 1.00 54.62 180 SER A C 1
ATOM 1449 O O . SER A 1 180 ? -2.753 -12.198 -29.035 1.00 54.62 180 SER A O 1
ATOM 1451 N N . TYR A 1 181 ? -4.494 -13.268 -28.107 1.00 55.75 181 TYR A N 1
ATOM 1452 C CA . TYR A 1 181 ? -5.557 -12.613 -28.864 1.00 55.75 181 TYR A CA 1
ATOM 1453 C C . TYR A 1 181 ? -5.840 -11.165 -28.414 1.00 55.75 181 TYR A C 1
ATOM 1455 O O . TYR A 1 181 ? -6.077 -10.305 -29.259 1.00 55.75 181 TYR A O 1
ATOM 1463 N N . ASP A 1 182 ? -5.729 -10.847 -27.122 1.00 56.12 182 ASP A N 1
ATOM 1464 C CA . ASP A 1 182 ? -6.012 -9.493 -26.617 1.00 56.12 182 ASP A CA 1
ATOM 1465 C C . ASP A 1 182 ? -4.889 -8.512 -26.971 1.00 56.12 182 ASP A C 1
ATOM 1467 O O . ASP A 1 182 ? -5.144 -7.390 -27.413 1.00 56.12 182 ASP A O 1
ATOM 1471 N N . ALA A 1 183 ? -3.634 -8.972 -26.901 1.00 62.97 183 ALA A N 1
ATOM 1472 C CA . ALA A 1 183 ? -2.484 -8.222 -27.406 1.00 62.97 183 ALA A CA 1
ATOM 1473 C C . ALA A 1 183 ? -2.607 -7.946 -28.919 1.00 62.97 183 ALA A C 1
ATOM 1475 O O . ALA A 1 183 ? -2.334 -6.833 -29.373 1.00 62.97 183 ALA A O 1
ATOM 1476 N N . TYR A 1 184 ? -3.095 -8.926 -29.692 1.00 70.56 184 TYR A N 1
ATOM 1477 C CA . TYR A 1 184 ? -3.357 -8.769 -31.126 1.00 70.56 184 TYR A CA 1
ATOM 1478 C C . TYR A 1 184 ? -4.472 -7.748 -31.409 1.00 70.56 184 TYR A C 1
ATOM 1480 O O . TYR A 1 184 ? -4.334 -6.919 -32.311 1.00 70.56 184 TYR A O 1
ATOM 1488 N N . MET A 1 185 ? -5.551 -7.743 -30.620 1.00 72.81 185 MET A N 1
ATOM 1489 C CA . MET A 1 185 ? -6.652 -6.786 -30.788 1.00 72.81 185 MET A CA 1
ATOM 1490 C C . MET A 1 185 ? -6.245 -5.349 -30.420 1.00 72.81 185 MET A C 1
ATOM 1492 O O . MET A 1 185 ? -6.632 -4.410 -31.122 1.00 72.81 185 MET A O 1
ATOM 1496 N N . ILE A 1 186 ? -5.389 -5.164 -29.408 1.00 72.75 186 ILE A N 1
ATOM 1497 C CA . ILE A 1 186 ? -4.815 -3.850 -29.057 1.00 72.75 186 ILE A CA 1
ATOM 1498 C C . ILE A 1 186 ? -3.875 -3.352 -30.165 1.00 72.75 186 ILE A C 1
ATOM 1500 O O . ILE A 1 186 ? -3.988 -2.204 -30.601 1.00 72.75 186 ILE A O 1
ATOM 1504 N N . GLN A 1 187 ? -2.998 -4.216 -30.686 1.00 74.88 187 GLN A N 1
ATOM 1505 C CA . GLN A 1 187 ? -2.093 -3.868 -31.787 1.00 74.88 187 GLN A CA 1
ATOM 1506 C C . GLN A 1 187 ? -2.860 -3.534 -33.081 1.00 74.88 187 GLN A C 1
ATOM 1508 O O . GLN A 1 187 ? -2.516 -2.580 -33.788 1.00 74.88 187 GLN A O 1
ATOM 1513 N N . ARG A 1 188 ? -3.946 -4.262 -33.377 1.00 73.12 188 ARG A N 1
ATOM 1514 C CA . ARG A 1 188 ? -4.836 -3.980 -34.516 1.00 73.12 188 ARG A CA 1
ATOM 1515 C C . ARG A 1 188 ? -5.553 -2.637 -34.362 1.00 73.12 188 ARG A C 1
ATOM 1517 O O . ARG A 1 188 ? -5.595 -1.878 -35.328 1.00 73.12 188 ARG A O 1
ATOM 1524 N N . SER A 1 189 ? -6.047 -2.312 -33.167 1.00 75.00 189 SER A N 1
ATOM 1525 C CA . SER A 1 189 ? -6.668 -1.012 -32.870 1.00 75.00 189 SER A CA 1
ATOM 1526 C C . SER A 1 189 ? -5.679 0.150 -33.023 1.00 75.00 189 SER A C 1
ATOM 1528 O O . SER A 1 189 ? -5.982 1.148 -33.679 1.00 75.00 189 SER A O 1
ATOM 1530 N N . GLN A 1 190 ? -4.450 0.007 -32.515 1.00 70.94 190 GLN A N 1
ATOM 1531 C CA . GLN A 1 190 ? -3.406 1.024 -32.694 1.00 70.94 190 GLN A CA 1
ATOM 1532 C C . GLN A 1 190 ? -3.038 1.221 -34.173 1.00 70.94 190 GLN A C 1
ATOM 1534 O O . GLN A 1 190 ? -2.882 2.355 -34.627 1.00 70.94 190 GLN A O 1
ATOM 1539 N N . THR A 1 191 ? -2.966 0.137 -3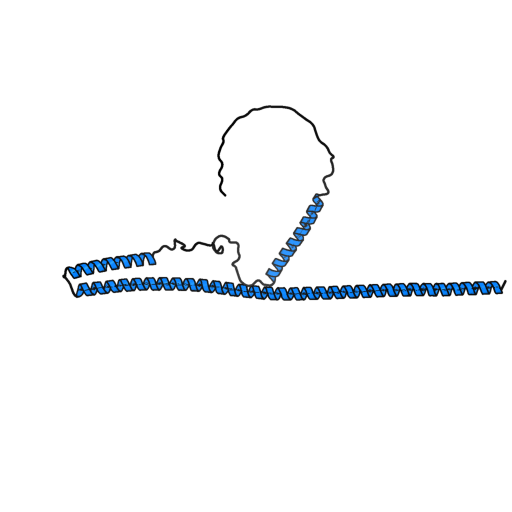4.951 1.00 72.75 191 THR A N 1
ATOM 1540 C CA . THR A 1 191 ? -2.668 0.208 -36.392 1.00 72.75 191 THR A CA 1
ATOM 1541 C C . THR A 1 191 ? -3.815 0.855 -37.176 1.00 72.75 191 THR A C 1
ATOM 1543 O O . THR A 1 191 ? -3.568 1.672 -38.061 1.00 72.75 191 THR A O 1
ATOM 1546 N N . GLN A 1 192 ? -5.070 0.560 -36.821 1.00 75.56 192 GLN A N 1
ATOM 1547 C CA . GLN A 1 192 ? -6.247 1.201 -37.418 1.00 75.56 192 GLN A CA 1
ATOM 1548 C C . GLN A 1 192 ? -6.337 2.691 -37.072 1.00 75.56 192 GLN A C 1
ATOM 1550 O O . GLN A 1 192 ? -6.611 3.490 -37.962 1.00 75.56 192 GLN A O 1
ATOM 1555 N N . ASN A 1 193 ? -6.034 3.090 -35.834 1.00 78.88 193 ASN A N 1
ATOM 1556 C CA . ASN A 1 193 ? -5.968 4.506 -35.458 1.00 78.88 193 ASN A CA 1
ATOM 1557 C C . ASN A 1 193 ? -4.860 5.251 -36.216 1.00 78.88 193 ASN A C 1
ATOM 1559 O O . ASN A 1 193 ? -5.073 6.371 -36.671 1.00 78.88 193 ASN A O 1
ATOM 1563 N N . ARG A 1 194 ? -3.702 4.615 -36.433 1.00 77.25 194 ARG A N 1
ATOM 1564 C CA . ARG A 1 194 ? -2.617 5.207 -37.230 1.00 77.25 194 ARG A CA 1
ATOM 1565 C C . ARG A 1 194 ? -2.994 5.363 -38.706 1.00 77.25 194 ARG A C 1
ATOM 1567 O O . ARG A 1 194 ? -2.693 6.387 -39.306 1.00 77.25 194 ARG A O 1
ATOM 1574 N N . MET A 1 195 ? -3.667 4.365 -39.278 1.00 71.50 195 MET A N 1
ATOM 1575 C CA . MET A 1 195 ? -4.198 4.423 -40.646 1.00 71.50 195 MET A CA 1
ATOM 1576 C C . MET A 1 195 ? -5.283 5.495 -40.791 1.00 71.50 195 MET A C 1
ATOM 1578 O O . MET A 1 195 ? -5.325 6.174 -41.810 1.00 71.50 195 MET A O 1
ATOM 1582 N N . LYS A 1 196 ? -6.122 5.675 -39.765 1.00 78.44 196 LYS A N 1
ATOM 1583 C CA . LYS A 1 196 ? -7.158 6.709 -39.734 1.00 78.44 196 LYS A CA 1
ATOM 1584 C C . LYS A 1 196 ? -6.559 8.115 -39.715 1.00 78.44 196 LYS A C 1
ATOM 1586 O O . LYS A 1 196 ? -6.932 8.924 -40.545 1.00 78.44 196 LYS A O 1
ATOM 1591 N N . LEU A 1 197 ? -5.558 8.365 -38.868 1.00 77.75 197 LEU A N 1
ATOM 1592 C CA . LEU A 1 197 ? -4.859 9.657 -38.836 1.00 77.75 197 LEU A CA 1
ATOM 1593 C C . LEU A 1 197 ? -4.164 9.985 -40.165 1.00 77.75 197 LEU A C 1
ATOM 1595 O O . LEU A 1 197 ? -4.168 11.135 -40.592 1.00 77.75 197 LEU A O 1
ATOM 1599 N N . LEU A 1 198 ? -3.597 8.976 -40.836 1.00 74.50 198 LEU A N 1
ATOM 1600 C CA . LEU A 1 198 ? -3.047 9.152 -42.179 1.00 74.50 198 LEU A CA 1
ATOM 1601 C C . LEU A 1 198 ? -4.153 9.473 -43.196 1.00 74.50 198 LEU A C 1
ATOM 1603 O O . LEU A 1 198 ? -3.992 10.412 -43.964 1.00 74.50 198 LEU A O 1
ATOM 1607 N N . ALA A 1 199 ? -5.284 8.764 -43.185 1.00 69.31 199 ALA A N 1
ATOM 1608 C CA . ALA A 1 199 ? -6.407 9.053 -44.082 1.00 69.31 199 ALA A CA 1
ATOM 1609 C C . ALA A 1 199 ? -6.975 10.469 -43.871 1.00 69.31 199 ALA A C 1
ATOM 1611 O O . ALA A 1 199 ? -7.159 11.197 -44.844 1.00 69.31 199 ALA A O 1
ATOM 1612 N N . ASP A 1 200 ? -7.147 10.880 -42.615 1.00 71.81 200 ASP A N 1
ATOM 1613 C CA . ASP A 1 200 ? -7.651 12.207 -42.255 1.00 71.81 200 ASP A CA 1
ATOM 1614 C C . ASP A 1 200 ? -6.675 13.312 -42.725 1.00 71.81 200 ASP A C 1
ATOM 1616 O O . ASP A 1 200 ? -7.108 14.340 -43.241 1.00 71.81 200 ASP A O 1
ATOM 1620 N N . SER A 1 201 ? -5.355 13.070 -42.672 1.00 66.25 201 SER A N 1
ATOM 1621 C CA . SER A 1 201 ? -4.348 14.015 -43.193 1.00 66.25 201 SER A CA 1
ATOM 1622 C C . SER A 1 201 ? -4.350 14.168 -44.724 1.00 66.25 201 SER A C 1
ATOM 1624 O O . SER A 1 201 ? -4.068 15.253 -45.224 1.00 66.25 201 SER A O 1
ATOM 1626 N N . TYR A 1 202 ? -4.727 13.127 -45.478 1.00 61.34 202 TYR A N 1
ATOM 1627 C CA . TYR A 1 202 ? -4.902 13.223 -46.936 1.00 61.34 202 TYR A CA 1
ATOM 1628 C C . TYR A 1 202 ? -6.229 13.898 -47.319 1.00 61.34 202 TYR A C 1
ATOM 1630 O O . TYR A 1 202 ? -6.311 14.562 -48.353 1.00 61.34 202 TYR A O 1
ATOM 1638 N N . GLU A 1 203 ? -7.269 13.755 -46.493 1.00 58.25 203 GLU A N 1
ATOM 1639 C CA . GLU A 1 203 ? -8.566 14.403 -46.713 1.00 58.25 203 GLU A CA 1
ATOM 1640 C C . GLU A 1 203 ? -8.508 15.919 -46.436 1.00 58.25 203 GLU A C 1
ATOM 1642 O O . GLU A 1 203 ? -9.178 16.693 -47.124 1.00 58.25 203 GLU A O 1
ATOM 1647 N N . GLU A 1 204 ? -7.668 16.357 -45.492 1.00 52.66 204 GLU A N 1
ATOM 1648 C CA . GLU A 1 204 ? -7.398 17.771 -45.177 1.00 52.66 204 GLU A CA 1
ATOM 1649 C C . GLU A 1 204 ? -6.674 18.492 -46.339 1.00 52.66 204 GLU A C 1
ATOM 1651 O O . GLU A 1 204 ? -7.121 19.552 -46.789 1.00 52.66 204 GLU A O 1
ATOM 1656 N N . ASP A 1 205 ? -5.638 17.873 -46.924 1.00 54.84 205 ASP A N 1
ATOM 1657 C CA . ASP A 1 205 ? -4.870 18.438 -48.052 1.00 54.84 205 ASP A CA 1
ATOM 1658 C C . ASP A 1 205 ? -5.700 18.565 -49.348 1.00 54.84 205 ASP A C 1
ATOM 1660 O O . ASP A 1 205 ? -5.453 19.435 -50.194 1.00 54.84 205 ASP A O 1
ATOM 1664 N N . HIS A 1 206 ? -6.738 17.738 -49.510 1.00 56.75 206 HIS A N 1
ATOM 1665 C CA . HIS A 1 206 ? -7.659 17.800 -50.651 1.00 56.75 206 HIS A CA 1
ATOM 1666 C C . HIS A 1 206 ? -8.767 18.856 -50.505 1.00 56.75 206 HIS A C 1
ATOM 1668 O O . HIS A 1 206 ? -9.402 19.211 -51.502 1.00 56.75 206 HIS A O 1
ATOM 1674 N N . ARG A 1 207 ? -8.969 19.440 -49.315 1.00 55.09 207 ARG A N 1
ATOM 1675 C CA . ARG A 1 207 ? -9.920 20.555 -49.116 1.00 55.09 207 ARG A CA 1
ATOM 1676 C C . ARG A 1 207 ? -9.347 21.929 -49.466 1.00 55.09 207 ARG A C 1
ATOM 1678 O O . ARG A 1 207 ? -10.112 22.883 -49.603 1.00 55.09 207 ARG A O 1
ATOM 1685 N N . HIS A 1 208 ? -8.034 22.053 -49.663 1.00 53.16 208 HIS A N 1
ATOM 1686 C CA . HIS A 1 208 ? -7.388 23.335 -49.975 1.00 53.16 208 HIS A CA 1
ATOM 1687 C C . HIS A 1 208 ? -7.298 23.682 -51.471 1.00 53.16 208 HIS A C 1
ATOM 1689 O O . HIS A 1 208 ? -6.950 24.811 -51.808 1.00 53.16 208 HIS A O 1
ATOM 1695 N N . HIS A 1 209 ? -7.675 22.777 -52.381 1.00 51.66 209 HIS A N 1
ATOM 1696 C CA . HIS A 1 209 ? -7.501 22.979 -53.829 1.00 51.66 209 HIS A CA 1
ATOM 1697 C C . HIS A 1 209 ? -8.724 23.536 -54.591 1.00 51.66 209 HIS A C 1
ATOM 1699 O O . HIS A 1 209 ? -8.657 23.667 -55.811 1.00 51.66 209 HIS A O 1
ATOM 1705 N N . HIS A 1 210 ? -9.828 23.906 -53.922 1.00 50.28 210 HIS A N 1
ATOM 1706 C CA . HIS A 1 210 ? -11.085 24.239 -54.620 1.00 50.28 210 HIS A CA 1
ATOM 1707 C C . HIS A 1 210 ? -11.729 25.613 -54.367 1.00 50.28 210 HIS A C 1
ATOM 1709 O O . HIS A 1 210 ? -12.891 25.788 -54.728 1.00 50.28 210 HIS A O 1
ATOM 1715 N N . HIS A 1 211 ? -11.024 26.632 -53.863 1.00 44.00 211 HIS A N 1
ATOM 1716 C CA . HIS A 1 211 ? -11.558 28.009 -53.857 1.00 44.00 211 HIS A CA 1
ATOM 1717 C C . HIS A 1 211 ? -10.631 29.011 -54.558 1.00 44.00 211 HIS A C 1
ATOM 1719 O O . HIS A 1 211 ? -9.712 29.579 -53.975 1.00 44.00 211 HIS A O 1
ATOM 1725 N N . HIS A 1 212 ? -10.919 29.235 -55.843 1.00 42.94 212 HIS A N 1
ATOM 1726 C CA . HIS A 1 212 ? -10.397 30.341 -56.639 1.00 42.94 212 HIS A CA 1
ATOM 1727 C C . HIS A 1 212 ? -11.195 31.641 -56.403 1.00 42.94 212 HIS A C 1
ATOM 1729 O O . HIS A 1 212 ? -12.419 31.622 -56.371 1.00 42.94 212 HIS A O 1
ATOM 1735 N N . HIS A 1 213 ? -10.449 32.756 -56.385 1.00 36.50 213 HIS A N 1
ATOM 1736 C CA . HIS A 1 213 ? -10.813 34.145 -56.726 1.00 36.50 213 HIS A CA 1
ATOM 1737 C C . HIS A 1 213 ? -11.790 34.949 -55.838 1.00 36.50 213 HIS A C 1
ATOM 1739 O O . HIS A 1 213 ? -12.997 34.771 -55.899 1.00 36.50 213 HIS A O 1
ATOM 1745 N N . HIS A 1 214 ? -11.290 36.008 -55.176 1.00 36.94 214 HIS A N 1
ATOM 1746 C CA . HIS A 1 214 ? -11.315 37.382 -55.721 1.00 36.94 214 HIS A CA 1
ATOM 1747 C C . HIS A 1 214 ? -10.544 38.402 -54.851 1.00 36.94 214 HIS A C 1
ATOM 1749 O O . HIS A 1 214 ? -10.343 38.230 -53.654 1.00 36.94 214 HIS A O 1
ATOM 1755 N N . HIS A 1 215 ? -10.081 39.460 -55.521 1.00 36.75 215 HIS A N 1
ATOM 1756 C CA . HIS A 1 215 ? -9.219 40.541 -55.048 1.00 36.75 215 HIS A CA 1
ATOM 1757 C C . HIS A 1 215 ? -9.898 41.592 -54.141 1.00 36.75 215 HIS A C 1
ATOM 1759 O O . HIS A 1 215 ? -11.045 41.964 -54.346 1.00 36.75 215 HIS A O 1
ATOM 1765 N N . HIS A 1 216 ? -9.086 42.115 -53.215 1.00 37.47 216 HIS A N 1
ATOM 1766 C CA . HIS A 1 216 ? -8.951 43.478 -52.666 1.00 37.47 216 HIS A CA 1
ATOM 1767 C C . HIS A 1 216 ? -10.121 44.501 -52.606 1.00 37.47 216 HIS A C 1
ATOM 1769 O O . HIS A 1 216 ? -10.668 44.914 -53.622 1.00 37.47 216 HIS A O 1
ATOM 1775 N N . ARG A 1 217 ? -10.166 45.148 -51.420 1.00 30.72 217 ARG A N 1
ATOM 1776 C CA . ARG A 1 217 ? -10.173 46.614 -51.133 1.00 30.72 217 ARG A CA 1
ATOM 1777 C C . ARG A 1 217 ? -11.506 47.282 -50.712 1.00 30.72 217 ARG A C 1
ATOM 1779 O O . ARG A 1 217 ? -12.447 47.373 -51.484 1.00 30.72 217 ARG A O 1
ATOM 1786 N N . SER A 1 218 ? -11.513 47.839 -49.491 1.00 35.34 218 SER A N 1
ATOM 1787 C CA . SER A 1 218 ? -12.481 48.806 -48.903 1.00 35.34 218 SER A CA 1
ATOM 1788 C C . SER A 1 218 ? -12.414 50.204 -49.577 1.00 35.34 218 SER A C 1
ATOM 1790 O O . SER A 1 218 ? -11.551 50.364 -50.446 1.00 35.34 218 SER A O 1
ATOM 1792 N N . PRO A 1 219 ? -13.122 51.287 -49.135 1.00 58.78 219 PRO A N 1
ATOM 1793 C CA . PRO A 1 219 ? -14.254 51.465 -48.192 1.00 58.78 219 PRO A CA 1
ATOM 1794 C C . PRO A 1 219 ? -15.400 52.384 -48.736 1.00 58.78 219 PRO A C 1
ATOM 1796 O O . PRO A 1 219 ? -15.217 53.109 -49.710 1.00 58.78 219 PRO A O 1
ATOM 1799 N N . GLY A 1 220 ? -16.575 52.445 -48.086 1.00 32.53 220 GLY A N 1
ATOM 1800 C CA . GLY A 1 220 ? -17.664 53.360 -48.490 1.00 32.53 220 GLY A CA 1
ATOM 1801 C C . GLY A 1 220 ? -18.751 53.558 -47.425 1.00 32.53 220 GLY A C 1
ATOM 1802 O O . GLY A 1 220 ? -19.094 52.633 -46.703 1.00 32.53 220 GLY A O 1
ATOM 1803 N N . ARG A 1 221 ? -19.246 54.792 -47.299 1.00 34.44 221 ARG A N 1
ATOM 1804 C CA . ARG A 1 221 ? -19.930 55.398 -46.139 1.00 34.44 221 ARG A CA 1
ATOM 1805 C C . ARG A 1 221 ? -21.454 55.560 -46.334 1.00 34.44 221 ARG A C 1
ATOM 1807 O O . ARG A 1 221 ? -21.875 55.962 -47.410 1.00 34.44 221 ARG A O 1
ATOM 1814 N N . SER A 1 222 ? -22.195 55.474 -45.211 1.00 36.84 222 SER A N 1
ATOM 1815 C CA . SER A 1 222 ? -23.520 56.076 -44.866 1.00 36.84 222 SER A CA 1
ATOM 1816 C C . SER A 1 222 ? -24.782 55.504 -45.556 1.00 36.84 222 SER A C 1
ATOM 1818 O O . SER A 1 222 ? -24.692 55.101 -46.702 1.00 36.84 222 SER A O 1
ATOM 1820 N N . GLN A 1 223 ? -25.975 55.383 -44.945 1.00 37.03 223 GLN A N 1
ATOM 1821 C CA . GLN A 1 223 ? -26.763 56.324 -44.123 1.00 37.03 223 GLN A CA 1
ATOM 1822 C C . GLN A 1 223 ? -27.971 55.629 -43.415 1.00 37.03 223 GLN A C 1
ATOM 1824 O O . GLN A 1 223 ? -28.565 54.748 -44.022 1.00 37.03 223 GLN A O 1
ATOM 1829 N N . HIS A 1 224 ? -28.362 56.150 -42.226 1.00 37.25 224 HIS A N 1
ATOM 1830 C CA . HIS A 1 224 ? -29.731 56.315 -41.636 1.00 37.25 224 HIS A CA 1
ATOM 1831 C C . HIS A 1 224 ? -30.629 55.083 -41.337 1.00 37.25 224 HIS A C 1
ATOM 1833 O O . HIS A 1 224 ? -30.635 54.130 -42.093 1.00 37.25 224 HIS A O 1
ATOM 1839 N N . SER A 1 225 ? -31.512 55.021 -40.320 1.00 37.06 225 SER A N 1
ATOM 1840 C CA . SER A 1 225 ? -31.816 55.808 -39.102 1.00 37.06 225 SER A CA 1
ATOM 1841 C C . SER A 1 225 ? -32.852 55.048 -38.232 1.00 37.06 225 SER A C 1
ATOM 1843 O O . SER A 1 225 ? -33.640 54.291 -38.793 1.00 37.06 225 SER A O 1
ATOM 1845 N N . ASN A 1 226 ? -32.935 55.408 -36.936 1.00 35.44 226 ASN A N 1
ATOM 1846 C CA . ASN A 1 226 ? -34.065 55.260 -35.981 1.00 35.44 226 ASN A CA 1
ATOM 1847 C C . ASN A 1 226 ? -34.279 53.845 -35.386 1.00 35.44 226 ASN A C 1
ATOM 1849 O O . ASN A 1 226 ? -34.364 52.877 -36.120 1.00 35.44 226 ASN A O 1
ATOM 1853 N N . HIS A 1 227 ? -34.366 53.604 -34.069 1.00 43.72 227 HIS A N 1
ATOM 1854 C CA . HIS A 1 227 ? -35.019 54.342 -32.980 1.00 43.72 227 HIS A CA 1
ATOM 1855 C C . HIS A 1 227 ? -34.329 54.170 -31.598 1.00 43.72 227 HIS A C 1
ATOM 1857 O O . HIS A 1 227 ? -33.392 53.406 -31.425 1.00 43.72 227 HIS A O 1
ATOM 1863 N N . ARG A 1 228 ? -34.826 54.976 -30.652 1.00 48.38 228 ARG A N 1
ATOM 1864 C CA . ARG A 1 228 ? -34.328 55.497 -29.357 1.00 48.38 228 ARG A CA 1
ATOM 1865 C C . ARG A 1 228 ? -34.688 54.566 -28.139 1.00 48.38 228 ARG A C 1
ATOM 1867 O O . ARG A 1 228 ? -35.151 53.466 -28.407 1.00 48.38 228 ARG A O 1
ATOM 1874 N N . PRO A 1 229 ? -34.518 54.934 -26.836 1.00 52.75 229 PRO A N 1
ATOM 1875 C CA . PRO A 1 229 ? -33.650 54.209 -25.883 1.00 52.75 229 PRO A CA 1
ATOM 1876 C C . PRO A 1 229 ? -34.303 53.883 -24.498 1.00 52.75 229 PRO A C 1
ATOM 1878 O O . PRO A 1 229 ? -35.504 54.085 -24.328 1.00 52.75 229 PRO A O 1
ATOM 1881 N N . SER A 1 230 ? -33.450 53.553 -23.499 1.00 42.81 230 SER A N 1
ATOM 1882 C CA . SER A 1 230 ? -33.553 53.837 -22.032 1.00 42.81 230 SER A CA 1
ATOM 1883 C C . SER A 1 230 ? -33.884 52.641 -21.097 1.00 42.81 230 SER A C 1
ATOM 1885 O O . SER A 1 230 ? -34.533 51.708 -21.560 1.00 42.81 230 SER A O 1
ATOM 1887 N N . PRO A 1 231 ? -33.604 52.707 -19.768 1.00 50.88 231 PRO A N 1
ATOM 1888 C CA . PRO A 1 231 ? -32.295 52.878 -19.095 1.00 50.88 231 PRO A CA 1
ATOM 1889 C C . PRO A 1 231 ? -32.105 51.968 -17.837 1.00 50.88 231 PRO A C 1
ATOM 1891 O O . PRO A 1 231 ? -33.015 51.238 -17.462 1.00 50.88 231 PRO A O 1
ATOM 1894 N N . ASP A 1 232 ? -30.933 52.101 -17.199 1.00 43.00 232 ASP A N 1
ATOM 1895 C CA . ASP A 1 232 ? -30.580 51.885 -15.777 1.00 43.00 232 ASP A CA 1
ATOM 1896 C C . ASP A 1 232 ? -30.806 50.514 -15.108 1.00 43.00 232 ASP A C 1
ATOM 1898 O O . ASP A 1 232 ? -31.931 50.059 -14.924 1.00 43.00 232 ASP A O 1
ATOM 1902 N N . GLN A 1 233 ? -29.718 49.930 -14.590 1.00 49.59 233 GLN A N 1
ATOM 1903 C CA . GLN A 1 233 ? -29.519 49.870 -13.136 1.00 49.59 233 GLN A CA 1
ATOM 1904 C C . GLN A 1 233 ? -28.084 49.473 -12.778 1.00 49.59 233 GLN A C 1
ATOM 1906 O O . GLN A 1 233 ? -27.546 48.462 -13.234 1.00 49.59 233 GLN A O 1
ATOM 1911 N N . ASP A 1 234 ? -27.514 50.359 -11.977 1.00 40.78 234 ASP A N 1
ATOM 1912 C CA . ASP A 1 234 ? -26.281 50.275 -11.223 1.00 40.78 234 ASP A CA 1
ATOM 1913 C C . ASP A 1 234 ? -26.213 49.044 -10.293 1.00 40.78 234 ASP A C 1
ATOM 1915 O O . ASP A 1 234 ? -27.234 48.513 -9.855 1.00 40.78 234 ASP A O 1
ATOM 1919 N N . ASP A 1 235 ? -24.984 48.605 -10.007 1.00 47.91 235 ASP A N 1
ATOM 1920 C CA . ASP A 1 235 ? -24.376 48.647 -8.665 1.00 47.91 235 ASP A CA 1
ATOM 1921 C C . ASP A 1 235 ? -23.570 47.403 -8.238 1.00 47.91 235 ASP A C 1
ATOM 1923 O O . ASP A 1 235 ? -23.975 46.250 -8.368 1.00 47.91 235 ASP A O 1
ATOM 1927 N N . GLU A 1 236 ? -22.424 47.752 -7.647 1.00 53.28 236 GLU A N 1
ATOM 1928 C CA . GLU A 1 236 ? -21.640 47.057 -6.619 1.00 53.28 236 GLU A CA 1
ATOM 1929 C C . GLU A 1 236 ? -20.681 45.908 -6.991 1.00 53.28 236 GLU A C 1
ATOM 1931 O O . GLU A 1 236 ? -20.982 44.716 -7.020 1.00 53.28 236 GLU A O 1
ATOM 1936 N N . GLU A 1 237 ? -19.429 46.337 -7.199 1.00 48.78 237 GLU A N 1
ATOM 1937 C CA . GLU A 1 237 ? -18.254 45.995 -6.379 1.00 48.78 237 GLU A CA 1
ATOM 1938 C C . GLU A 1 237 ? -18.373 44.820 -5.387 1.00 48.78 237 GLU A C 1
ATOM 1940 O O . GLU A 1 237 ? -19.162 44.817 -4.448 1.00 48.78 237 GLU A O 1
ATOM 1945 N N . GLY A 1 238 ? -17.441 43.872 -5.511 1.00 47.44 238 GLY A N 1
ATOM 1946 C CA . GLY A 1 238 ? -17.256 42.774 -4.565 1.00 47.44 238 GLY A CA 1
ATOM 1947 C C . GLY A 1 238 ? -15.841 42.211 -4.626 1.00 47.44 238 GLY A C 1
ATOM 1948 O O . GLY A 1 238 ? -15.623 41.084 -5.059 1.00 47.44 238 GLY A O 1
ATOM 1949 N N . ILE A 1 239 ? -14.883 43.045 -4.226 1.00 45.25 239 ILE A N 1
ATOM 1950 C CA . ILE A 1 239 ? -13.506 42.705 -3.835 1.00 45.25 239 ILE A CA 1
ATOM 1951 C C . ILE A 1 239 ? -13.512 41.474 -2.922 1.00 45.25 239 ILE A C 1
ATOM 1953 O O . ILE A 1 239 ? -14.259 41.515 -1.961 1.00 45.25 239 ILE A O 1
ATOM 1957 N N . TRP A 1 240 ? -12.654 40.469 -3.157 1.00 51.09 240 TRP A N 1
ATOM 1958 C CA . TRP A 1 240 ? -11.859 39.777 -2.120 1.00 51.09 240 TRP A CA 1
ATOM 1959 C C . TRP A 1 240 ? -10.691 39.021 -2.776 1.00 51.09 240 TRP A C 1
ATOM 1961 O O . TRP A 1 240 ? -10.884 38.056 -3.517 1.00 51.09 240 TRP A O 1
ATOM 1971 N N . ALA A 1 241 ? -9.486 39.518 -2.495 1.00 45.53 241 ALA A N 1
ATOM 1972 C CA . ALA A 1 241 ? -8.238 38.761 -2.480 1.00 45.53 241 ALA A CA 1
ATOM 1973 C C . ALA A 1 241 ? -8.020 38.196 -1.069 1.00 45.53 241 ALA A C 1
ATOM 1975 O O . ALA A 1 241 ? -8.529 38.830 -0.112 1.00 45.53 241 ALA A O 1
#